Protein AF-A0AAU9IGS7-F1 (afdb_monomer)

Radius of gyration: 41.51 Å; Cα contacts (8 Å, |Δi|>4): 148; chains: 1; bounding box: 79×75×140 Å

InterPro domains:
  IPR006785 Peroxisome membrane anchor protein Pex14p, N-terminal [PF04695] (3-44)
  IPR018997 PUB domain [PF09409] (203-262)
  IPR036339 PUB-like domain superfamily [SSF143503] (200-271)
  IPR036388 Winged helix-like DNA-binding domain superfamily [G3DSA:1.10.10.10] (1-54)

Sequence (308 aa):
MSEHKIQKGLLFLKNPKVAKMPLDKKIEFLKTKLTPEELDKVLKKFNEGEEFTKYFEPTQDLGTPLDPPQQIATKSNWGWVRTLGAGIIGAIGSAMILNKRENKNKKSKVGQLERVNSFSTFEQRKYELDMALLEGQRNDNKIERLINKHTEAFENLSKQIASLKNSIENLKDTQEKLANSLNNSTENCQVFNQFVSQFNSLDKTLSALNTLKFYFQNILTSPANPQRNKINMTNEDYKNNLSPNRMIRRLLEVSGFHLKGIFMEFDPTQLSSLQSTFTLIQNEIDQLENSELTPESSSDLIQENNKF

Foldseek 3Di:
DLVVLLVVLLVQCPDPVNVPDDPVVSLVVSVVRHDPVSSVVSVVVNVVVVVVCVVPDDPPDDDDDDDDDDDDDDDDDDDDDDDDDDDDDDDDDDDPDDDDDDDDDDDDDDDDDDPDPPVVVVVVVVVVVVVVVVVVVVVVVVVVVVVVVVVVVVVVVVVVVVVVVVVVVVVVVVVVVVVVVVVLLVQLVVLLVLQLVVDPDLVLSLLLLVLLLVLLVQCLVPVPDQVSQKDQCVDPSNVVRPVVGPSSVVNLVSQAWDDDPRITGHDSVSNVSSVSNSVVSVVVSVVSVVVVPDPPPDPPPDDDDDDD

Structure (mmCIF, N/CA/C/O backbone):
data_AF-A0AAU9IGS7-F1
#
_entry.id   AF-A0AAU9IGS7-F1
#
loop_
_atom_site.group_PDB
_atom_site.id
_atom_site.type_symbol
_atom_site.label_atom_id
_atom_site.label_alt_id
_atom_site.label_comp_id
_atom_site.label_asym_id
_atom_site.label_entity_id
_atom_site.label_seq_id
_atom_site.pdbx_PDB_ins_code
_atom_site.Cartn_x
_atom_site.Cartn_y
_atom_site.Cartn_z
_atom_site.occupancy
_atom_site.B_iso_or_equiv
_atom_site.auth_seq_id
_atom_site.auth_comp_id
_atom_site.auth_asym_id
_atom_site.auth_atom_id
_atom_site.pdbx_PDB_model_num
ATOM 1 N N . MET A 1 1 ? 24.070 31.619 -6.939 1.00 55.66 1 MET A N 1
ATOM 2 C CA . MET A 1 1 ? 25.398 31.069 -6.559 1.00 55.66 1 MET A CA 1
ATOM 3 C C . MET A 1 1 ? 25.298 29.871 -5.604 1.00 55.66 1 MET A C 1
ATOM 5 O O . MET A 1 1 ? 26.087 28.949 -5.767 1.00 55.66 1 MET A O 1
ATOM 9 N N . SER A 1 2 ? 24.360 29.849 -4.646 1.00 75.38 2 SER A N 1
ATOM 10 C CA . SER A 1 2 ? 24.227 28.789 -3.623 1.00 75.38 2 SER A CA 1
ATOM 11 C C . SER A 1 2 ? 23.798 27.421 -4.173 1.00 75.38 2 SER A C 1
ATOM 13 O O . SER A 1 2 ? 24.356 26.392 -3.808 1.00 75.38 2 SER A O 1
ATOM 15 N N . GLU A 1 3 ? 22.871 27.385 -5.129 1.00 81.31 3 GLU A N 1
ATOM 16 C CA . GLU A 1 3 ? 22.316 26.122 -5.639 1.00 81.31 3 GLU A CA 1
ATOM 17 C C . GLU A 1 3 ? 23.343 25.237 -6.365 1.00 81.31 3 GLU A C 1
ATOM 19 O O . GLU A 1 3 ? 23.381 24.021 -6.181 1.00 81.31 3 GLU A O 1
ATOM 24 N N . HIS A 1 4 ? 24.262 25.853 -7.108 1.00 86.62 4 HIS A N 1
ATOM 25 C CA . HIS A 1 4 ? 25.361 25.146 -7.765 1.00 86.62 4 HIS A CA 1
ATOM 26 C C . HIS A 1 4 ? 26.360 24.546 -6.757 1.00 86.62 4 HIS A C 1
ATOM 28 O O . HIS A 1 4 ? 26.923 23.476 -6.998 1.00 86.62 4 HIS A O 1
ATOM 34 N N . LYS A 1 5 ? 26.570 25.197 -5.602 1.00 87.19 5 LYS A N 1
ATOM 35 C CA . LYS A 1 5 ? 27.402 24.649 -4.520 1.00 87.19 5 LYS A CA 1
ATOM 36 C C . LYS A 1 5 ? 26.717 23.464 -3.833 1.00 87.19 5 LYS A C 1
ATOM 38 O O . LYS A 1 5 ? 27.370 22.449 -3.604 1.00 87.19 5 LYS A O 1
ATOM 43 N N . ILE A 1 6 ? 25.404 23.551 -3.612 1.00 87.25 6 ILE A N 1
ATOM 44 C CA . ILE A 1 6 ? 24.582 22.459 -3.065 1.00 87.25 6 ILE A CA 1
ATOM 45 C C . ILE A 1 6 ? 24.626 21.232 -3.991 1.00 87.25 6 ILE A C 1
ATOM 47 O O . ILE A 1 6 ? 24.880 20.119 -3.533 1.00 87.25 6 ILE A O 1
ATOM 51 N N . GLN A 1 7 ? 24.470 21.416 -5.307 1.00 87.75 7 GLN A N 1
ATOM 52 C CA . GLN A 1 7 ? 24.576 20.317 -6.278 1.00 87.75 7 GLN A CA 1
ATOM 53 C C . GLN A 1 7 ? 25.961 19.656 -6.273 1.00 87.75 7 GLN A C 1
ATOM 55 O O . GLN A 1 7 ? 26.059 18.431 -6.314 1.00 87.75 7 GLN A O 1
ATOM 60 N N . LYS A 1 8 ? 27.041 20.441 -6.167 1.00 91.50 8 LYS A N 1
ATOM 61 C CA . LYS A 1 8 ? 28.402 19.899 -6.034 1.00 91.50 8 LYS A CA 1
ATOM 62 C C . LYS A 1 8 ? 28.596 19.118 -4.733 1.00 91.50 8 LYS A C 1
ATOM 64 O O . LYS A 1 8 ? 29.233 18.069 -4.765 1.00 91.50 8 LYS A O 1
ATOM 69 N N . GLY A 1 9 ? 28.028 19.593 -3.623 1.00 90.31 9 GLY A N 1
ATOM 70 C CA . GLY A 1 9 ? 28.017 18.872 -2.346 1.00 90.31 9 GLY A CA 1
ATOM 71 C C . GLY A 1 9 ? 27.294 17.526 -2.448 1.00 90.31 9 GLY A C 1
ATOM 72 O O . GLY A 1 9 ? 27.825 16.506 -2.016 1.00 90.31 9 GLY A O 1
ATOM 73 N N . LEU A 1 10 ? 26.140 17.493 -3.119 1.00 91.62 10 LEU A N 1
ATOM 74 C CA . LEU A 1 10 ? 25.392 16.257 -3.377 1.00 91.62 10 LEU A CA 1
ATOM 75 C C . LEU A 1 10 ? 26.165 15.275 -4.270 1.00 91.62 10 LEU A C 1
ATOM 77 O O . LEU A 1 10 ? 26.232 14.086 -3.964 1.00 91.62 10 LEU A O 1
ATOM 81 N N . LEU A 1 11 ? 26.785 15.758 -5.350 1.00 90.50 11 LEU A N 1
ATOM 82 C CA . LEU A 1 11 ? 27.622 14.929 -6.226 1.00 90.50 11 LEU A CA 1
ATOM 83 C C . LEU A 1 11 ? 28.855 14.376 -5.499 1.00 90.50 11 LEU A C 1
ATOM 85 O O . LEU A 1 11 ? 29.276 13.256 -5.780 1.00 90.50 11 LEU A O 1
ATOM 89 N N . PHE A 1 12 ? 29.423 15.137 -4.560 1.00 93.38 12 PHE A N 1
ATOM 90 C CA . PHE A 1 12 ? 30.519 14.675 -3.712 1.00 93.38 12 PHE A CA 1
ATOM 91 C C . PHE A 1 12 ? 30.081 13.517 -2.808 1.00 93.38 12 PHE A C 1
ATOM 93 O O . PHE A 1 12 ? 30.763 12.494 -2.775 1.00 93.38 12 PHE A O 1
ATOM 100 N N . LEU A 1 13 ? 28.927 13.635 -2.141 1.00 89.94 13 LEU A N 1
ATOM 101 C CA . LEU A 1 13 ? 28.399 12.577 -1.270 1.00 89.94 13 LEU A CA 1
ATOM 102 C C . LEU A 1 13 ? 28.035 11.298 -2.040 1.00 89.94 13 LEU A C 1
ATOM 104 O O . LEU A 1 13 ? 28.273 10.202 -1.538 1.00 89.94 13 LEU A O 1
ATOM 108 N N . LYS A 1 14 ? 27.540 11.428 -3.279 1.00 88.25 14 LYS A N 1
ATOM 109 C CA . LYS A 1 14 ? 27.194 10.297 -4.162 1.00 88.25 14 LYS A CA 1
ATOM 110 C C . LYS A 1 14 ? 28.389 9.678 -4.899 1.00 88.25 14 LYS A C 1
ATOM 112 O O . LYS A 1 14 ? 28.227 8.692 -5.615 1.00 88.25 14 LYS A O 1
ATOM 117 N N . ASN A 1 15 ? 29.594 10.236 -4.775 1.00 90.44 15 ASN A N 1
ATOM 118 C CA . ASN A 1 15 ? 30.760 9.718 -5.485 1.00 90.44 15 ASN A CA 1
ATOM 119 C C . ASN A 1 15 ? 31.209 8.372 -4.876 1.00 90.44 15 ASN A C 1
ATOM 121 O O . ASN A 1 15 ? 31.499 8.327 -3.681 1.00 90.44 15 ASN A O 1
ATOM 125 N N . PRO A 1 16 ? 31.375 7.290 -5.661 1.00 86.19 16 PRO A N 1
ATOM 126 C CA . PRO A 1 16 ? 31.708 5.957 -5.142 1.00 86.19 16 PRO A CA 1
ATOM 127 C C . PRO A 1 16 ? 33.038 5.894 -4.377 1.00 86.19 16 PRO A C 1
ATOM 129 O O . PRO A 1 16 ? 33.210 5.053 -3.494 1.00 86.19 16 PRO A O 1
ATOM 132 N N . LYS A 1 17 ? 33.988 6.792 -4.675 1.00 86.75 17 LYS A N 1
ATOM 133 C CA . LYS A 1 17 ? 35.252 6.885 -3.925 1.00 86.75 17 LYS A CA 1
ATOM 134 C C . LYS A 1 17 ? 35.061 7.500 -2.538 1.00 86.75 17 LYS A C 1
ATOM 136 O O . LYS A 1 17 ? 35.775 7.140 -1.609 1.00 86.75 17 LYS A O 1
ATOM 141 N N . VAL A 1 18 ? 34.099 8.412 -2.412 1.00 85.75 18 VAL A N 1
ATOM 142 C CA . VAL A 1 18 ? 33.762 9.122 -1.172 1.00 85.75 18 VAL A CA 1
ATOM 143 C C . VAL A 1 18 ? 32.732 8.335 -0.363 1.00 85.75 18 VAL A C 1
ATOM 145 O O . VAL A 1 18 ? 32.756 8.390 0.859 1.00 85.75 18 VAL A O 1
ATOM 148 N N . ALA A 1 19 ? 31.879 7.534 -1.009 1.00 79.81 19 ALA A N 1
ATOM 149 C CA . ALA A 1 19 ? 30.884 6.682 -0.360 1.00 79.81 19 ALA A CA 1
ATOM 150 C C . ALA A 1 19 ? 31.500 5.790 0.735 1.00 79.81 19 ALA A C 1
ATOM 152 O O . ALA A 1 19 ? 30.942 5.706 1.825 1.00 79.81 19 ALA A O 1
ATOM 153 N N . LYS A 1 20 ? 32.700 5.242 0.489 1.00 87.12 20 LYS A N 1
ATOM 154 C CA . LYS A 1 20 ? 33.448 4.381 1.424 1.00 87.12 20 LYS A CA 1
ATOM 155 C C . LYS A 1 20 ? 34.065 5.107 2.631 1.00 87.12 20 LYS A C 1
ATOM 157 O O . LYS A 1 20 ? 34.585 4.445 3.524 1.00 87.12 20 LYS A O 1
ATOM 162 N N . MET A 1 21 ? 34.071 6.442 2.662 1.00 87.69 21 MET A N 1
ATOM 163 C CA . MET A 1 21 ? 34.588 7.200 3.809 1.00 87.69 21 MET A CA 1
ATOM 164 C C . MET A 1 21 ? 33.564 7.248 4.960 1.00 87.69 21 MET A C 1
ATOM 166 O O . MET A 1 21 ? 32.363 7.209 4.694 1.00 87.69 21 MET A O 1
ATOM 170 N N . PRO A 1 22 ? 33.999 7.403 6.225 1.00 89.12 22 PRO A N 1
ATOM 171 C CA . PRO A 1 22 ? 33.097 7.672 7.348 1.00 89.12 22 PRO A CA 1
ATOM 172 C C . PRO A 1 22 ? 32.352 9.000 7.153 1.00 89.12 22 PRO A C 1
ATOM 174 O O . PRO A 1 22 ? 32.943 9.961 6.651 1.00 89.12 22 PRO A O 1
ATOM 177 N N . LEU A 1 23 ? 31.079 9.065 7.558 1.00 85.00 23 LEU A N 1
ATOM 178 C CA . LEU A 1 23 ? 30.209 10.233 7.357 1.00 85.00 23 LEU A CA 1
ATOM 179 C C . LEU A 1 23 ? 30.799 11.513 7.972 1.00 85.00 23 LEU A C 1
ATOM 181 O O . LEU A 1 23 ? 30.813 12.551 7.312 1.00 85.00 23 LEU A O 1
ATOM 185 N N . ASP A 1 24 ? 31.390 11.417 9.163 1.00 88.75 24 ASP A N 1
ATOM 186 C CA . ASP A 1 24 ? 31.971 12.560 9.882 1.00 88.75 24 ASP A CA 1
ATOM 187 C C . ASP A 1 24 ? 33.059 13.269 9.068 1.00 88.75 24 ASP A C 1
ATOM 189 O O . ASP A 1 24 ? 33.062 14.494 8.946 1.00 88.75 24 ASP A O 1
ATOM 193 N N . LYS A 1 25 ? 33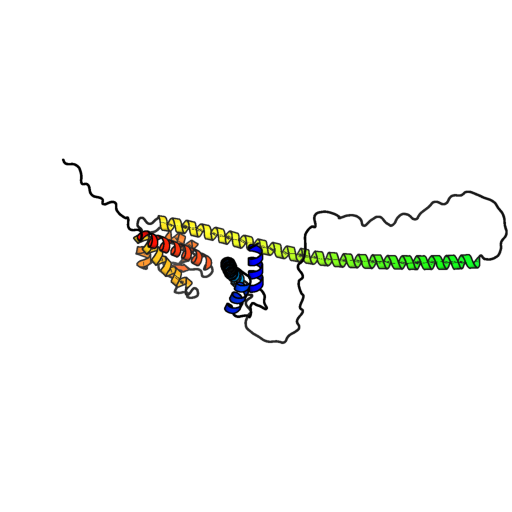.922 12.496 8.395 1.00 90.88 25 LYS A N 1
ATOM 194 C CA . LYS A 1 25 ? 34.982 13.038 7.528 1.00 90.88 25 LYS A CA 1
ATOM 195 C C . LYS A 1 25 ? 34.420 13.695 6.267 1.00 90.88 25 LYS A C 1
ATOM 197 O O . LYS A 1 25 ? 35.001 14.653 5.758 1.00 90.88 25 LYS A O 1
ATOM 202 N N . LYS A 1 26 ? 33.291 13.198 5.744 1.00 90.75 26 LYS A N 1
ATOM 203 C CA . LYS A 1 26 ? 32.604 13.820 4.597 1.00 90.75 26 LYS A CA 1
ATOM 204 C C . LYS A 1 26 ? 32.014 15.167 5.000 1.00 90.75 26 LYS A C 1
ATOM 206 O O . LYS A 1 26 ? 32.159 16.138 4.262 1.00 90.75 26 LYS A O 1
ATOM 211 N N . ILE A 1 27 ? 31.382 15.222 6.172 1.00 89.81 27 ILE A N 1
ATOM 212 C CA . ILE A 1 27 ? 30.784 16.439 6.723 1.00 89.81 27 ILE A CA 1
ATOM 213 C C . ILE A 1 27 ? 31.872 17.479 7.007 1.00 89.81 27 ILE A C 1
ATOM 215 O O . ILE A 1 27 ? 31.717 18.637 6.629 1.00 89.81 27 ILE A O 1
ATOM 219 N N . GLU A 1 28 ? 32.996 17.076 7.598 1.00 91.75 28 GLU A N 1
ATOM 220 C CA . GLU A 1 28 ? 34.134 17.962 7.866 1.00 91.75 28 GLU A CA 1
ATOM 221 C C . GLU A 1 28 ? 34.723 18.556 6.576 1.00 91.75 28 GLU A C 1
ATOM 223 O O . GLU A 1 28 ? 34.950 19.764 6.485 1.00 91.75 28 GLU A O 1
ATOM 228 N N . PHE A 1 29 ? 34.865 17.744 5.523 1.00 92.62 29 PHE A N 1
ATOM 229 C CA . PHE A 1 29 ? 35.293 18.235 4.214 1.00 92.62 29 PHE A CA 1
ATOM 230 C C . PHE A 1 29 ? 34.295 19.236 3.614 1.00 92.62 29 PHE A C 1
ATOM 232 O O . PHE A 1 29 ? 34.695 20.287 3.110 1.00 92.62 29 PHE A O 1
ATOM 239 N N . LEU A 1 30 ? 32.993 18.948 3.692 1.00 91.50 30 LEU A N 1
ATOM 240 C CA . LEU A 1 30 ? 31.947 19.831 3.175 1.00 91.50 30 LEU A CA 1
ATOM 241 C C . LEU A 1 30 ? 31.851 21.150 3.954 1.00 91.50 30 LEU A C 1
ATOM 243 O O . LEU A 1 30 ? 31.669 22.192 3.326 1.00 91.50 30 LEU A O 1
ATOM 247 N N . LYS A 1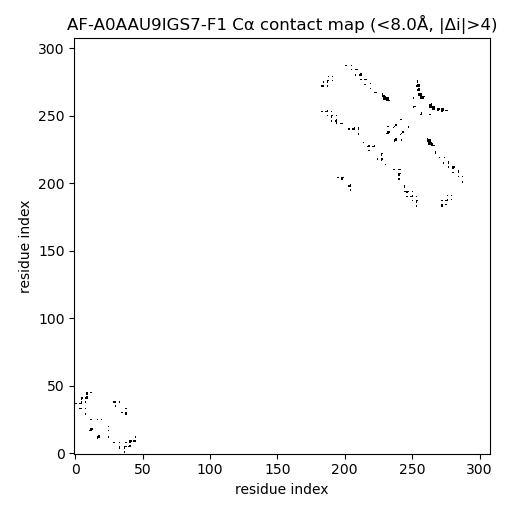 31 ? 32.086 21.143 5.273 1.00 91.31 31 LYS A N 1
ATOM 248 C CA . LYS A 1 31 ? 32.187 22.358 6.105 1.00 91.31 31 LYS A CA 1
ATOM 249 C C . LYS A 1 31 ? 33.287 23.315 5.634 1.00 91.31 31 LYS A C 1
ATOM 251 O O . LYS A 1 31 ? 33.157 24.519 5.805 1.00 91.31 31 LYS A O 1
ATOM 256 N N . THR A 1 32 ? 34.345 22.815 4.987 1.00 90.94 32 THR A N 1
ATOM 257 C CA . THR A 1 32 ? 35.411 23.677 4.432 1.00 90.94 32 THR A CA 1
ATOM 258 C C . THR A 1 32 ? 35.028 24.369 3.117 1.00 90.94 32 THR A C 1
ATOM 260 O O . THR A 1 32 ? 35.743 25.260 2.654 1.00 90.94 32 THR A O 1
ATOM 263 N N . LYS A 1 33 ? 33.929 23.945 2.473 1.00 90.06 33 LYS A N 1
ATOM 264 C CA . LYS A 1 33 ? 33.510 24.403 1.133 1.00 90.06 33 LYS A CA 1
ATOM 265 C C . LYS A 1 33 ? 32.112 25.022 1.089 1.00 90.06 33 LYS A C 1
ATOM 267 O O . LYS A 1 33 ? 31.808 25.717 0.117 1.00 90.06 33 LYS A O 1
ATOM 272 N N . LEU A 1 34 ? 31.286 24.769 2.100 1.00 92.25 34 LEU A N 1
ATOM 273 C CA . LEU A 1 34 ? 29.888 25.186 2.195 1.00 92.25 34 LEU A CA 1
ATOM 274 C C . LEU A 1 34 ? 29.651 25.967 3.485 1.00 92.25 34 LEU A C 1
ATOM 276 O O . LEU A 1 34 ? 30.317 25.734 4.493 1.00 92.25 34 LEU A O 1
ATOM 280 N N . THR A 1 35 ? 28.682 26.879 3.455 1.00 92.44 35 THR A N 1
ATOM 281 C CA . THR A 1 35 ? 28.177 27.504 4.683 1.00 92.44 35 THR A CA 1
ATOM 282 C C . THR A 1 35 ? 27.308 26.511 5.470 1.00 92.44 35 THR A C 1
ATOM 284 O O . THR A 1 35 ? 26.821 25.536 4.888 1.00 92.44 35 THR A O 1
ATOM 287 N N . PRO A 1 36 ? 27.074 26.736 6.778 1.00 89.38 36 PRO A N 1
ATOM 288 C CA . PRO A 1 36 ? 26.250 25.843 7.601 1.00 89.38 36 PRO A CA 1
ATOM 289 C C . PRO A 1 36 ? 24.850 25.603 7.012 1.00 89.38 36 PRO A C 1
ATOM 291 O O . PRO A 1 36 ? 24.405 24.467 6.907 1.00 89.38 36 PRO A O 1
ATOM 294 N N . GLU A 1 37 ? 24.207 26.655 6.501 1.00 89.69 37 GLU A N 1
ATOM 295 C CA . GLU A 1 37 ? 22.877 26.560 5.882 1.00 89.69 37 GLU A CA 1
ATOM 296 C C . GLU A 1 37 ? 22.868 25.766 4.563 1.00 89.69 37 GLU A C 1
ATOM 298 O O . GLU A 1 37 ? 21.889 25.095 4.226 1.00 89.69 37 GLU A O 1
ATOM 303 N N . GLU A 1 38 ? 23.944 25.853 3.774 1.00 90.50 38 GLU A N 1
ATOM 304 C CA . GLU A 1 38 ? 24.085 25.081 2.536 1.00 90.50 38 GLU A CA 1
ATOM 305 C C . GLU A 1 38 ? 24.342 23.602 2.844 1.00 90.50 38 GLU A C 1
ATOM 307 O O . GLU A 1 38 ? 23.814 22.733 2.149 1.00 90.50 38 GLU A O 1
ATOM 312 N N . LEU A 1 39 ? 25.117 23.316 3.893 1.00 91.31 39 LEU A N 1
ATOM 313 C CA . LEU A 1 39 ? 25.404 21.964 4.362 1.00 91.31 39 LEU A CA 1
ATOM 314 C C . LEU A 1 39 ? 24.128 21.242 4.808 1.00 91.31 39 LEU A C 1
ATOM 316 O O . LEU A 1 39 ? 23.888 20.123 4.357 1.00 91.31 39 LEU A O 1
ATOM 320 N N . ASP A 1 40 ? 23.281 21.895 5.605 1.00 90.88 40 ASP A N 1
ATOM 321 C CA . ASP A 1 40 ? 22.018 21.307 6.067 1.00 90.88 40 ASP A CA 1
ATOM 322 C C . ASP A 1 40 ? 21.084 20.986 4.896 1.00 90.88 40 ASP A C 1
ATOM 324 O O . ASP A 1 40 ? 20.489 19.909 4.836 1.00 90.88 40 ASP A O 1
ATOM 328 N N . LYS A 1 41 ? 21.017 21.869 3.889 1.00 90.56 41 LYS A N 1
ATOM 329 C CA . LYS A 1 41 ? 20.251 21.615 2.657 1.00 90.56 41 LYS A CA 1
ATOM 330 C C . LYS A 1 41 ? 20.814 20.450 1.841 1.00 90.56 41 LYS A C 1
ATOM 332 O O . LYS A 1 41 ? 20.037 19.712 1.236 1.00 90.56 41 LYS A O 1
ATOM 337 N N . VAL A 1 42 ? 22.138 20.282 1.795 1.00 92.00 42 VAL A N 1
ATOM 338 C CA . VAL A 1 42 ? 22.789 19.142 1.125 1.00 92.00 42 VAL A CA 1
ATOM 339 C C . VAL A 1 42 ? 22.484 17.838 1.857 1.00 92.00 42 VAL A C 1
ATOM 341 O O . VAL A 1 42 ? 22.118 16.867 1.201 1.00 92.00 42 VAL A O 1
ATOM 344 N N . LEU A 1 43 ? 22.590 17.812 3.187 1.00 91.38 43 LEU A N 1
ATOM 345 C CA . LEU A 1 43 ? 22.319 16.620 3.995 1.00 91.38 43 LEU A CA 1
ATOM 346 C C . LEU A 1 43 ? 20.842 16.224 3.943 1.00 91.38 43 LEU A C 1
ATOM 348 O O . LEU A 1 43 ? 20.535 15.053 3.735 1.00 91.38 43 LEU A O 1
ATOM 352 N N . LYS A 1 44 ? 19.932 17.202 4.018 1.00 92.19 44 LYS A N 1
ATOM 353 C CA . LYS A 1 44 ? 18.492 16.973 3.866 1.00 92.19 44 LYS A CA 1
ATOM 354 C C . LYS A 1 44 ? 18.167 16.320 2.516 1.00 92.19 44 LYS A C 1
ATOM 356 O O . LYS A 1 44 ? 17.571 15.250 2.484 1.00 92.19 44 LYS A O 1
ATOM 361 N N . LYS A 1 45 ? 18.662 16.892 1.409 1.00 89.44 45 LYS A N 1
ATOM 362 C CA . LYS A 1 45 ? 18.469 16.339 0.052 1.00 89.44 45 LYS A CA 1
ATOM 363 C C . LYS A 1 45 ? 19.181 15.001 -0.179 1.00 89.44 45 LYS A C 1
ATOM 365 O O . LYS A 1 45 ? 18.788 14.246 -1.065 1.00 89.44 45 LYS A O 1
ATOM 370 N N . PHE A 1 46 ? 20.267 14.731 0.544 1.00 88.12 46 PHE A N 1
ATOM 371 C CA . PHE A 1 46 ? 20.979 13.458 0.463 1.00 88.12 46 PHE A CA 1
ATOM 372 C C . PHE A 1 46 ? 20.165 12.338 1.121 1.00 88.12 46 PHE A C 1
ATOM 374 O O . PHE A 1 46 ? 19.941 11.318 0.478 1.00 88.12 46 PHE A O 1
ATOM 381 N N . ASN A 1 47 ? 19.635 12.581 2.323 1.00 83.44 47 ASN A N 1
ATOM 382 C CA . ASN A 1 47 ? 18.792 11.626 3.046 1.00 83.44 47 ASN A CA 1
ATOM 383 C C . ASN A 1 47 ? 17.457 11.369 2.321 1.00 83.44 47 ASN A C 1
ATOM 385 O O . ASN A 1 47 ? 17.069 10.218 2.153 1.00 83.44 47 ASN A O 1
ATOM 389 N N . GLU A 1 48 ? 16.813 12.418 1.789 1.00 80.75 48 GLU A N 1
ATOM 390 C CA . GLU A 1 48 ? 15.612 12.296 0.937 1.00 80.75 48 GLU A CA 1
ATOM 391 C C . GLU A 1 48 ? 15.887 11.486 -0.350 1.00 80.75 48 GLU A C 1
ATOM 393 O O . GLU A 1 48 ? 14.998 10.844 -0.906 1.00 80.75 48 GLU A O 1
ATOM 398 N N . GLY A 1 49 ? 17.131 11.507 -0.844 1.00 62.62 49 GLY A N 1
ATOM 399 C CA . GLY A 1 49 ? 17.549 10.770 -2.036 1.00 62.62 49 GLY A CA 1
ATOM 400 C C . GLY A 1 49 ? 17.905 9.299 -1.792 1.00 62.62 49 GLY A C 1
ATOM 401 O O . GLY A 1 49 ? 17.785 8.507 -2.726 1.00 62.62 49 GLY A O 1
ATOM 402 N N . GLU A 1 50 ? 18.341 8.928 -0.583 1.00 54.84 50 GLU A N 1
ATOM 403 C CA . GLU A 1 50 ? 18.653 7.535 -0.219 1.00 54.84 50 GLU A CA 1
ATOM 404 C C . GLU A 1 50 ? 17.389 6.700 0.037 1.00 54.84 50 GLU A C 1
ATOM 406 O O . GLU A 1 50 ? 17.367 5.509 -0.295 1.00 54.84 50 GLU A O 1
ATOM 411 N N . GLU A 1 51 ? 16.303 7.318 0.517 1.00 46.34 51 GLU A N 1
ATOM 412 C CA . GLU A 1 51 ? 15.002 6.645 0.653 1.00 46.34 51 GLU A CA 1
ATOM 413 C C . GLU A 1 51 ? 14.474 6.124 -0.687 1.00 46.34 51 GLU A C 1
ATOM 415 O O . GLU A 1 51 ? 13.860 5.063 -0.733 1.00 46.34 51 GLU A O 1
ATOM 420 N N . PHE A 1 52 ? 14.781 6.801 -1.797 1.00 33.69 52 PHE A N 1
ATOM 421 C CA . PHE A 1 52 ? 14.337 6.382 -3.127 1.00 33.69 52 PHE A CA 1
ATOM 422 C C . PHE A 1 52 ? 15.146 5.203 -3.695 1.00 33.69 52 PHE A C 1
ATOM 424 O O . PHE A 1 52 ? 14.616 4.397 -4.458 1.00 33.69 52 PHE A O 1
ATOM 431 N N . THR A 1 53 ? 16.424 5.061 -3.324 1.00 42.53 53 THR A N 1
ATOM 432 C CA . THR A 1 53 ? 17.289 3.966 -3.807 1.00 42.53 53 THR A CA 1
ATOM 433 C C . THR A 1 53 ? 17.153 2.677 -3.005 1.00 42.53 53 THR A C 1
ATOM 435 O O . THR A 1 53 ? 17.455 1.612 -3.538 1.00 42.53 53 THR A O 1
ATOM 438 N N . LYS A 1 54 ? 16.622 2.737 -1.776 1.00 39.72 54 LYS A N 1
ATOM 439 C CA . LYS A 1 54 ? 16.319 1.548 -0.960 1.00 39.72 54 LYS A CA 1
ATOM 440 C C . LYS A 1 54 ? 15.264 0.625 -1.600 1.00 39.72 54 LYS A C 1
ATOM 442 O O . LYS A 1 54 ? 15.154 -0.535 -1.223 1.00 39.72 54 LYS A O 1
ATOM 447 N N . TYR A 1 55 ? 14.534 1.121 -2.600 1.00 37.12 55 TYR A N 1
ATOM 448 C CA . TYR A 1 55 ? 13.553 0.361 -3.383 1.00 37.12 55 TYR A CA 1
ATOM 449 C C . TYR A 1 55 ? 14.098 -0.189 -4.715 1.00 37.12 55 TYR A C 1
ATOM 451 O O . TYR A 1 55 ? 13.351 -0.817 -5.459 1.00 37.12 55 TYR A O 1
ATOM 459 N N . PHE A 1 56 ? 15.381 0.036 -5.030 1.00 33.50 56 PHE A N 1
ATOM 460 C CA . PHE A 1 56 ? 16.002 -0.356 -6.304 1.00 33.50 56 PHE A CA 1
ATOM 461 C C . PHE A 1 56 ? 17.346 -1.084 -6.144 1.00 33.50 56 PHE A C 1
ATOM 463 O O . PHE A 1 56 ? 18.139 -1.125 -7.086 1.00 33.50 56 PHE A O 1
ATOM 470 N N . GLU A 1 57 ? 17.618 -1.697 -4.991 1.00 31.98 57 GLU A N 1
ATOM 471 C CA . GLU A 1 57 ? 18.667 -2.718 -4.942 1.00 31.98 57 GLU A CA 1
ATOM 472 C C . GLU A 1 57 ? 18.143 -4.003 -5.608 1.00 31.98 57 GLU A C 1
ATOM 474 O O . GLU A 1 57 ? 17.120 -4.541 -5.174 1.00 31.98 57 GLU A O 1
ATOM 479 N N . PRO A 1 58 ? 18.802 -4.518 -6.666 1.00 34.97 58 PRO A N 1
ATOM 480 C CA . PRO A 1 58 ? 18.491 -5.842 -7.169 1.00 34.97 58 PRO A CA 1
ATOM 481 C C . PRO A 1 58 ? 18.886 -6.838 -6.086 1.00 34.97 58 PRO A C 1
ATOM 483 O O . PRO A 1 58 ? 20.048 -6.897 -5.680 1.00 34.97 58 PRO A O 1
ATOM 486 N N . THR A 1 59 ? 17.911 -7.604 -5.613 1.00 36.94 59 THR A N 1
ATOM 487 C CA . THR A 1 59 ? 18.102 -8.694 -4.662 1.00 36.94 59 THR A CA 1
ATOM 488 C C . THR A 1 59 ? 19.138 -9.655 -5.249 1.00 36.94 59 THR A C 1
ATOM 490 O O . THR A 1 59 ? 18.864 -10.350 -6.227 1.00 36.94 59 THR A O 1
ATOM 493 N N . GLN A 1 60 ? 20.362 -9.644 -4.714 1.00 37.84 60 GLN A N 1
ATOM 494 C CA . GLN A 1 60 ? 21.346 -10.676 -5.019 1.00 37.84 60 GLN A CA 1
ATOM 495 C C . GLN A 1 60 ? 20.922 -11.934 -4.276 1.00 37.84 60 GLN A C 1
ATOM 497 O O . GLN A 1 60 ? 21.059 -12.036 -3.058 1.00 37.84 60 GLN A O 1
ATOM 502 N N . ASP A 1 61 ? 20.337 -12.844 -5.044 1.00 36.53 61 ASP A N 1
ATOM 503 C CA . ASP A 1 61 ? 19.900 -14.147 -4.589 1.00 36.53 61 ASP A CA 1
ATOM 504 C C . ASP A 1 61 ? 21.102 -15.008 -4.176 1.00 36.53 61 ASP A C 1
ATOM 506 O O . ASP A 1 61 ? 22.167 -15.002 -4.807 1.00 36.53 61 ASP A O 1
ATOM 510 N N . LEU A 1 62 ? 20.924 -15.723 -3.071 1.00 39.38 62 LEU A N 1
ATOM 511 C CA . LEU A 1 62 ? 21.916 -16.591 -2.458 1.00 39.38 62 LEU A CA 1
ATOM 512 C C . LEU A 1 62 ? 21.929 -17.950 -3.180 1.00 39.38 62 LEU A C 1
ATOM 514 O O . LEU A 1 62 ? 20.971 -18.709 -3.093 1.00 39.38 62 LEU A O 1
ATOM 518 N N . GLY A 1 63 ? 23.080 -18.317 -3.752 1.00 34.12 63 GLY A N 1
ATOM 519 C CA . GLY A 1 63 ? 23.551 -19.709 -3.758 1.00 34.12 63 GLY A CA 1
ATOM 520 C C . GLY A 1 63 ? 23.527 -20.468 -5.088 1.00 34.12 63 GLY A C 1
ATOM 521 O O . GLY A 1 63 ? 22.572 -21.163 -5.405 1.00 34.12 63 GLY A O 1
ATOM 522 N N . THR A 1 64 ? 24.652 -20.496 -5.807 1.00 36.19 64 THR A N 1
ATOM 523 C CA . THR A 1 64 ? 25.627 -21.621 -5.842 1.00 36.19 64 THR A CA 1
ATOM 524 C C . THR A 1 64 ? 26.699 -21.376 -6.923 1.00 36.19 64 THR A C 1
ATOM 526 O O . THR A 1 64 ? 26.468 -20.587 -7.837 1.00 36.19 64 THR A O 1
ATOM 529 N N . PRO A 1 65 ? 27.910 -21.958 -6.790 1.00 50.62 65 PRO A N 1
ATOM 530 C CA . PRO A 1 65 ? 29.114 -21.446 -7.436 1.00 50.62 65 PRO A CA 1
ATOM 531 C C . PRO A 1 65 ? 29.418 -22.154 -8.759 1.00 50.62 65 PRO A C 1
ATOM 533 O O . PRO A 1 65 ? 29.408 -23.380 -8.811 1.00 50.62 65 PRO A O 1
ATOM 536 N N . LEU A 1 66 ? 29.785 -21.387 -9.788 1.00 36.06 66 LEU A N 1
ATOM 537 C CA . LEU A 1 66 ? 30.699 -21.812 -10.851 1.00 36.06 66 LEU A CA 1
ATOM 538 C C . LEU A 1 66 ? 31.334 -20.578 -11.517 1.00 36.06 66 LEU A C 1
ATOM 540 O O . LEU A 1 66 ? 30.704 -19.536 -11.669 1.00 36.06 66 LEU A O 1
ATOM 544 N N . ASP A 1 67 ? 32.616 -20.748 -11.815 1.00 38.84 67 ASP A N 1
ATOM 545 C CA . ASP A 1 67 ? 33.691 -19.826 -12.204 1.00 38.84 67 ASP A CA 1
ATOM 546 C C . ASP A 1 67 ? 33.437 -18.728 -13.273 1.00 38.84 67 ASP A C 1
ATOM 548 O O . ASP A 1 67 ? 32.439 -18.748 -13.994 1.00 38.84 67 ASP A O 1
ATOM 552 N N . PRO A 1 68 ? 34.355 -17.733 -13.382 1.00 54.69 68 PRO A N 1
ATOM 553 C CA . PRO A 1 68 ? 34.091 -16.423 -13.976 1.00 54.69 68 PRO A CA 1
ATOM 554 C C . PRO A 1 68 ? 34.331 -16.390 -15.493 1.00 54.69 68 PRO A C 1
ATOM 556 O O . PRO A 1 68 ? 35.078 -17.206 -16.036 1.00 54.69 68 PRO A O 1
ATOM 559 N N . PRO A 1 69 ? 33.832 -15.343 -16.177 1.00 42.69 69 PRO A N 1
ATOM 560 C CA . PRO A 1 69 ? 34.825 -14.438 -16.753 1.00 42.69 69 PRO A CA 1
ATOM 561 C C . PRO A 1 69 ? 34.452 -12.945 -16.764 1.00 42.69 69 PRO A C 1
ATOM 563 O O . PRO A 1 69 ? 33.347 -12.525 -17.080 1.00 42.69 69 PRO A O 1
ATOM 566 N N . GLN A 1 70 ? 35.507 -12.171 -16.513 1.00 37.31 70 GLN A N 1
ATOM 567 C CA . GLN A 1 70 ? 35.945 -10.984 -17.251 1.00 37.31 70 GLN A CA 1
ATOM 568 C C . GLN A 1 70 ? 35.083 -9.710 -17.268 1.00 37.31 70 GLN A C 1
ATOM 570 O O . GLN A 1 70 ? 34.037 -9.572 -17.890 1.00 37.31 70 GLN A O 1
ATOM 575 N N . GLN A 1 71 ? 35.697 -8.709 -16.638 1.00 41.38 71 GLN A N 1
ATOM 576 C CA . GLN A 1 71 ? 35.402 -7.288 -16.682 1.00 41.38 71 GLN A CA 1
ATOM 577 C C . GLN A 1 71 ? 35.442 -6.743 -18.115 1.00 41.38 71 GLN A C 1
ATOM 579 O O . GLN A 1 71 ? 36.466 -6.842 -18.790 1.00 41.38 71 GLN A O 1
ATOM 584 N N . ILE A 1 72 ? 34.391 -6.028 -18.516 1.00 34.47 72 ILE A N 1
ATOM 585 C CA . ILE A 1 72 ? 34.496 -4.981 -19.533 1.00 34.47 72 ILE A CA 1
ATOM 586 C C . ILE A 1 72 ? 33.939 -3.697 -18.928 1.00 34.47 72 ILE A C 1
ATOM 588 O O . ILE A 1 72 ? 32.739 -3.518 -18.737 1.00 34.47 72 ILE A O 1
ATOM 592 N N . ALA A 1 73 ? 34.860 -2.799 -18.596 1.00 36.91 73 ALA A N 1
ATOM 593 C CA . ALA A 1 73 ? 34.562 -1.424 -18.259 1.00 36.91 73 ALA A CA 1
ATOM 594 C C . ALA A 1 73 ? 34.246 -0.652 -19.547 1.00 36.91 73 ALA A C 1
ATOM 596 O O . ALA A 1 73 ? 35.139 -0.405 -20.355 1.00 36.91 73 ALA A O 1
ATOM 597 N N . THR A 1 74 ? 33.008 -0.191 -19.712 1.00 33.19 74 THR A N 1
ATOM 598 C CA . THR A 1 74 ? 32.693 0.871 -20.676 1.00 33.19 74 THR A CA 1
ATOM 599 C C . THR A 1 74 ? 32.258 2.122 -19.930 1.00 33.19 74 THR A C 1
ATOM 601 O O . THR A 1 74 ? 31.163 2.210 -19.379 1.00 33.19 74 THR A O 1
ATOM 604 N N . LYS A 1 75 ? 33.166 3.103 -19.914 1.00 35.50 75 LYS A N 1
ATOM 605 C CA . LYS A 1 75 ? 32.911 4.493 -19.533 1.00 35.50 75 LYS A CA 1
ATOM 606 C C . LYS A 1 75 ? 31.805 5.058 -20.429 1.00 35.50 75 LYS A C 1
ATOM 608 O O . LYS A 1 75 ? 32.016 5.246 -21.623 1.00 35.50 75 LYS A O 1
ATOM 613 N N . SER A 1 76 ? 30.649 5.345 -19.842 1.00 32.72 76 SER A N 1
ATOM 614 C CA . SER A 1 76 ? 29.566 6.087 -20.484 1.00 32.72 76 SER A CA 1
ATOM 615 C C . SER A 1 76 ? 29.854 7.587 -20.384 1.00 32.72 76 SER A C 1
ATOM 617 O O . SER A 1 76 ? 29.903 8.147 -19.289 1.00 32.72 76 SER A O 1
ATOM 619 N N . ASN A 1 77 ? 30.101 8.224 -21.529 1.00 34.62 77 ASN A N 1
ATOM 620 C CA . ASN A 1 77 ? 30.279 9.665 -21.667 1.00 34.62 77 ASN A CA 1
ATOM 621 C C . ASN A 1 77 ? 28.956 10.239 -22.203 1.00 34.62 77 ASN A C 1
ATOM 623 O O . ASN A 1 77 ? 28.732 10.289 -23.410 1.00 34.62 77 ASN A O 1
ATOM 627 N N . TRP A 1 78 ? 28.040 10.591 -21.300 1.00 36.38 78 TRP A N 1
ATOM 628 C CA . TRP A 1 78 ? 26.787 11.273 -21.632 1.00 36.38 78 TRP A CA 1
ATOM 629 C C . TRP A 1 78 ? 27.055 12.766 -21.821 1.00 36.38 78 TRP A C 1
ATOM 631 O O . TRP A 1 78 ? 27.108 13.533 -20.861 1.00 36.38 78 TRP A O 1
ATOM 641 N N . GLY A 1 79 ? 27.232 13.176 -23.074 1.00 33.12 79 GLY A N 1
ATOM 642 C CA . GLY A 1 79 ? 27.341 14.575 -23.463 1.00 33.12 79 GLY A CA 1
ATOM 643 C C . GLY A 1 79 ? 26.562 14.838 -24.747 1.00 33.12 79 GLY A C 1
ATOM 644 O O . GLY A 1 79 ? 26.978 14.397 -25.808 1.00 33.12 79 GLY A O 1
ATOM 645 N N . TRP A 1 80 ? 25.476 15.607 -24.616 1.00 35.59 80 TRP A N 1
ATOM 646 C CA . TRP A 1 80 ? 24.766 16.337 -25.677 1.00 35.59 80 TRP A CA 1
ATOM 647 C C . TRP A 1 80 ? 24.027 15.503 -26.740 1.00 35.59 80 TRP A C 1
ATOM 649 O O . TRP A 1 80 ? 24.521 15.283 -27.838 1.00 35.59 80 TRP A O 1
ATOM 659 N N . VAL A 1 81 ? 22.757 15.181 -26.467 1.00 32.97 81 VAL A N 1
ATOM 660 C CA . VAL A 1 81 ? 21.740 15.010 -27.519 1.00 32.97 81 VAL A CA 1
ATOM 661 C C . VAL A 1 81 ? 20.727 16.141 -27.366 1.00 32.97 81 VAL A C 1
ATOM 663 O O . VAL A 1 81 ? 19.814 16.094 -26.546 1.00 32.97 81 VAL A O 1
ATOM 666 N N . ARG A 1 82 ? 20.931 17.203 -28.142 1.00 38.59 82 ARG A N 1
ATOM 667 C CA . ARG A 1 82 ? 19.892 18.162 -28.520 1.00 38.59 82 ARG A CA 1
ATOM 668 C C . ARG A 1 82 ? 19.809 18.149 -30.045 1.00 38.59 82 ARG A C 1
ATOM 670 O O . ARG A 1 82 ? 20.825 17.978 -30.712 1.00 38.59 82 ARG A O 1
ATOM 677 N N . THR A 1 83 ? 18.594 18.373 -30.544 1.00 39.28 83 THR A N 1
ATOM 678 C CA . THR A 1 83 ? 18.217 18.677 -31.938 1.00 39.28 83 THR A CA 1
ATOM 679 C C . THR A 1 83 ? 18.329 17.557 -32.979 1.00 39.28 83 THR A C 1
ATOM 681 O O . THR A 1 83 ? 19.310 17.466 -33.703 1.00 39.28 83 THR A O 1
ATOM 684 N N . LEU A 1 84 ? 17.232 16.809 -33.155 1.00 32.06 84 LEU A N 1
ATOM 685 C CA . LEU A 1 84 ? 16.813 16.289 -34.462 1.00 32.06 84 LEU A CA 1
ATOM 686 C C . LEU A 1 84 ? 15.316 16.558 -34.641 1.00 32.06 84 LEU A C 1
ATOM 688 O O . LEU A 1 84 ? 14.463 15.774 -34.235 1.00 32.06 84 LEU A O 1
ATOM 692 N N . GLY A 1 85 ? 15.018 17.720 -35.215 1.00 28.83 85 GLY A N 1
ATOM 693 C CA . GLY A 1 85 ? 13.741 18.000 -35.849 1.00 28.83 85 GLY A CA 1
ATOM 694 C C . GLY A 1 85 ? 13.931 17.958 -37.363 1.00 28.83 85 GLY A C 1
ATOM 695 O O . GLY A 1 85 ? 14.820 18.631 -37.866 1.00 28.83 85 GLY A O 1
ATOM 696 N N . ALA A 1 86 ? 13.072 17.179 -38.025 1.00 37.44 86 ALA A N 1
ATOM 697 C CA . ALA A 1 86 ? 12.628 17.286 -39.419 1.00 37.44 86 ALA A CA 1
ATOM 698 C C . ALA A 1 86 ? 13.659 17.240 -40.578 1.00 37.44 86 ALA A C 1
ATOM 700 O O . ALA A 1 86 ? 14.533 18.086 -40.708 1.00 37.44 86 ALA A O 1
ATOM 701 N N . GLY A 1 87 ? 13.403 16.320 -41.523 1.00 34.94 87 GLY A N 1
ATOM 702 C CA . GLY A 1 87 ? 14.006 16.258 -42.866 1.00 34.94 87 GLY A CA 1
ATOM 703 C C . GLY A 1 87 ? 15.337 15.499 -42.878 1.00 34.94 87 GLY A C 1
ATOM 704 O O . GLY A 1 87 ? 16.223 15.786 -42.096 1.00 34.94 87 GLY A O 1
ATOM 705 N N . ILE A 1 88 ? 15.591 14.505 -43.724 1.00 34.84 88 ILE A N 1
ATOM 706 C CA . ILE A 1 88 ? 15.326 14.430 -45.159 1.00 34.84 88 ILE A CA 1
ATOM 707 C C . ILE A 1 88 ? 15.246 12.937 -45.524 1.00 34.84 88 ILE A C 1
ATOM 709 O O . ILE A 1 88 ? 16.232 12.209 -45.427 1.00 34.84 88 ILE A O 1
ATOM 713 N N . ILE A 1 89 ? 14.065 12.487 -45.947 1.00 40.91 89 ILE A N 1
ATOM 714 C CA . ILE A 1 89 ? 13.904 11.303 -46.793 1.00 40.91 89 ILE A CA 1
ATOM 715 C C . ILE A 1 89 ? 13.863 11.836 -48.224 1.00 40.91 89 ILE A C 1
ATOM 717 O O . ILE A 1 89 ? 13.018 12.671 -48.534 1.00 40.91 89 ILE A O 1
ATOM 721 N N . GLY A 1 90 ? 14.753 11.344 -49.083 1.00 41.50 90 GLY A N 1
ATOM 722 C CA . GLY A 1 90 ? 14.639 11.513 -50.531 1.00 41.50 90 GLY A CA 1
ATOM 723 C C . GLY A 1 90 ? 15.856 12.150 -51.185 1.00 41.50 90 GLY A C 1
ATOM 724 O O . GLY A 1 90 ? 15.916 13.366 -51.304 1.00 41.50 90 GLY A O 1
ATOM 725 N N . ALA A 1 91 ? 16.791 11.311 -51.641 1.00 40.59 91 ALA A N 1
ATOM 726 C CA . ALA A 1 91 ? 17.554 11.496 -52.883 1.00 40.59 91 ALA A CA 1
ATOM 727 C C . ALA A 1 91 ? 18.583 10.359 -53.043 1.00 40.59 91 ALA A C 1
ATOM 729 O O . ALA A 1 91 ? 19.784 10.564 -52.901 1.00 40.59 91 ALA A O 1
ATOM 730 N N . ILE A 1 92 ? 18.127 9.141 -53.348 1.00 38.56 92 ILE A N 1
ATOM 731 C CA . ILE A 1 92 ? 18.985 8.126 -53.980 1.00 38.56 92 ILE A CA 1
ATOM 732 C C . ILE A 1 92 ? 18.222 7.625 -55.200 1.00 38.56 92 ILE A C 1
ATOM 734 O O . ILE A 1 92 ? 17.362 6.758 -55.098 1.00 38.56 92 ILE A O 1
ATOM 738 N N . GLY A 1 93 ? 18.481 8.237 -56.350 1.00 39.81 93 GLY A N 1
ATOM 739 C CA . GLY A 1 93 ? 17.861 7.825 -57.603 1.00 39.81 93 GLY A CA 1
ATOM 740 C C . GLY A 1 93 ? 17.920 8.905 -58.666 1.00 39.81 93 GLY A C 1
ATOM 741 O O . GLY A 1 93 ? 16.872 9.407 -59.040 1.00 39.81 93 GLY A O 1
ATOM 742 N N . SER A 1 94 ? 19.124 9.300 -59.102 1.00 39.06 94 SER A N 1
ATOM 743 C CA . SER A 1 94 ? 19.388 9.976 -60.393 1.00 39.06 94 SER A CA 1
ATOM 744 C C . SER A 1 94 ? 20.886 10.272 -60.554 1.00 39.06 94 SER A C 1
ATOM 746 O O . SER A 1 94 ? 21.320 11.406 -60.394 1.00 39.06 94 SER A O 1
ATOM 748 N N . ALA A 1 95 ? 21.702 9.260 -60.856 1.00 37.59 95 ALA A N 1
ATOM 749 C CA . ALA A 1 95 ? 23.067 9.487 -61.352 1.00 37.59 95 ALA A CA 1
ATOM 750 C C . ALA A 1 95 ? 23.540 8.351 -62.277 1.00 37.59 95 ALA A C 1
ATOM 752 O O . ALA A 1 95 ? 24.680 7.919 -62.211 1.00 37.59 95 ALA A O 1
ATOM 753 N N . MET A 1 96 ? 22.658 7.836 -63.136 1.00 40.09 96 MET A N 1
ATOM 754 C CA . MET A 1 96 ? 23.039 6.980 -64.265 1.00 40.09 96 MET A CA 1
ATOM 755 C C . MET A 1 96 ? 22.021 7.180 -65.384 1.00 40.09 96 MET A C 1
ATOM 757 O O . MET A 1 96 ? 21.109 6.384 -65.501 1.00 40.09 96 MET A O 1
ATOM 761 N N . ILE A 1 97 ? 22.124 8.272 -66.142 1.00 46.03 97 ILE A N 1
ATOM 762 C CA . ILE A 1 97 ? 21.661 8.439 -67.536 1.00 46.03 97 ILE A CA 1
ATOM 763 C C . ILE A 1 97 ? 22.215 9.804 -67.962 1.00 46.03 97 ILE A C 1
ATOM 765 O O . ILE A 1 97 ? 21.601 10.831 -67.712 1.00 46.03 97 ILE A O 1
ATOM 769 N N . LEU A 1 98 ? 23.420 9.828 -68.531 1.00 42.53 98 LEU A N 1
ATOM 770 C CA . LEU A 1 98 ? 23.902 10.898 -69.420 1.00 42.53 98 LEU A CA 1
ATOM 771 C C . LEU A 1 98 ? 25.226 10.453 -70.046 1.00 42.53 98 LEU A C 1
ATOM 773 O O . LEU A 1 98 ? 26.287 11.025 -69.841 1.00 42.53 98 LEU A O 1
ATOM 777 N N . ASN A 1 99 ? 25.151 9.370 -70.816 1.00 42.81 99 ASN A N 1
ATOM 778 C CA . ASN A 1 99 ? 26.181 9.050 -71.791 1.00 42.81 99 ASN A CA 1
ATOM 779 C C . ASN A 1 99 ? 25.511 8.515 -73.058 1.00 42.81 99 ASN A C 1
ATOM 781 O O . ASN A 1 99 ? 25.400 7.307 -73.263 1.00 42.81 99 ASN A O 1
ATOM 785 N N . LYS A 1 100 ? 24.968 9.417 -73.884 1.00 42.97 100 LYS A N 1
ATOM 786 C CA . LYS A 1 100 ? 24.645 9.093 -75.278 1.00 42.97 100 LYS A CA 1
ATOM 787 C C . LYS A 1 100 ? 24.393 10.347 -76.115 1.00 42.97 100 LYS A C 1
ATOM 789 O O . LYS A 1 100 ? 23.407 11.035 -75.902 1.00 42.97 100 LYS A O 1
ATOM 794 N N . ARG A 1 101 ? 25.226 10.480 -77.155 1.00 41.31 101 ARG A N 1
ATOM 795 C CA . ARG A 1 101 ? 25.009 11.212 -78.417 1.00 41.31 101 ARG A CA 1
ATOM 796 C C . ARG A 1 101 ? 24.980 12.742 -78.331 1.00 41.31 101 ARG A C 1
ATOM 798 O O . ARG A 1 101 ? 23.969 13.317 -77.977 1.00 41.31 101 ARG A O 1
ATOM 805 N N . GLU A 1 102 ? 25.997 13.375 -78.912 1.00 38.88 102 GLU A N 1
ATOM 806 C CA . GLU A 1 102 ? 25.862 13.899 -80.277 1.00 38.88 102 GLU A CA 1
ATOM 807 C C . GLU A 1 102 ? 27.224 14.224 -80.897 1.00 38.88 102 GLU A C 1
ATOM 809 O O . GLU A 1 102 ? 28.035 14.967 -80.358 1.00 38.88 102 GLU A O 1
ATOM 814 N N . ASN A 1 103 ? 27.464 13.626 -82.061 1.00 45.25 103 ASN A N 1
ATOM 815 C CA . ASN A 1 103 ? 28.596 13.888 -82.931 1.00 45.25 103 ASN A CA 1
ATOM 816 C C . ASN A 1 103 ? 27.998 14.123 -84.323 1.00 45.25 103 ASN A C 1
ATOM 818 O O . ASN A 1 103 ? 27.482 13.178 -84.922 1.00 45.25 103 ASN A O 1
ATOM 822 N N . LYS A 1 104 ? 28.004 15.366 -84.821 1.00 46.66 104 LYS A N 1
ATOM 823 C CA . LYS A 1 104 ? 27.753 15.677 -86.238 1.00 46.66 104 LYS A CA 1
ATOM 824 C C . LYS A 1 104 ? 28.613 16.857 -86.703 1.00 46.66 104 LYS A C 1
ATOM 826 O O . LYS A 1 104 ? 28.285 18.016 -86.497 1.00 46.66 104 LYS A O 1
ATOM 831 N N . ASN A 1 105 ? 29.675 16.488 -87.416 1.00 42.56 105 ASN A N 1
ATOM 832 C CA . ASN A 1 105 ? 30.129 17.049 -88.691 1.00 42.56 105 ASN A CA 1
ATOM 833 C C . ASN A 1 105 ? 30.237 18.576 -88.849 1.00 42.56 105 ASN A C 1
ATOM 835 O O . ASN A 1 105 ? 29.281 19.233 -89.259 1.00 42.56 105 ASN A O 1
ATOM 839 N N . LYS A 1 106 ? 31.479 19.078 -88.842 1.00 44.59 106 LYS A N 1
ATOM 840 C CA . LYS A 1 106 ? 31.920 20.063 -89.843 1.00 44.59 106 LYS A CA 1
ATOM 841 C C . LYS A 1 106 ? 33.233 19.616 -90.482 1.00 44.59 106 LYS A C 1
ATOM 843 O O . LYS A 1 106 ? 34.213 19.325 -89.810 1.00 44.59 106 LYS A O 1
ATOM 848 N N . LYS A 1 107 ? 33.178 19.523 -91.810 1.00 49.31 107 LYS A N 1
ATOM 849 C CA . LYS A 1 107 ? 34.264 19.192 -92.732 1.00 49.31 107 LYS A CA 1
ATOM 850 C C . LYS A 1 107 ? 35.344 20.277 -92.687 1.00 49.31 107 LYS A C 1
ATOM 852 O O . LYS A 1 107 ? 35.026 21.439 -92.919 1.00 49.31 107 LYS A O 1
ATOM 857 N N . SER A 1 108 ? 36.606 19.882 -92.574 1.00 43.28 108 SER A N 1
ATOM 858 C CA . SER A 1 108 ? 37.715 20.593 -93.213 1.00 43.28 108 SER A CA 1
ATOM 859 C C . SER A 1 108 ? 38.641 19.567 -93.873 1.00 43.28 108 SER A C 1
ATOM 861 O O . SER A 1 108 ? 39.066 18.583 -93.276 1.00 43.28 108 SER A O 1
ATOM 863 N N . LYS A 1 109 ? 38.856 19.761 -95.177 1.00 51.88 109 LYS A N 1
ATOM 864 C CA . LYS A 1 109 ? 39.868 19.093 -95.999 1.00 51.88 109 LYS A CA 1
ATOM 865 C C . LYS A 1 109 ? 41.172 19.867 -95.831 1.00 51.88 109 LYS A C 1
ATOM 867 O O . LYS A 1 109 ? 41.195 20.992 -96.305 1.00 51.88 109 LYS A O 1
ATOM 872 N N . VAL A 1 110 ? 42.210 19.255 -95.270 1.00 40.53 110 VAL A N 1
ATOM 873 C CA . VAL A 1 110 ? 43.649 19.434 -95.575 1.00 40.53 110 VAL A CA 1
ATOM 874 C C . VAL A 1 110 ? 44.287 18.173 -94.963 1.00 40.53 110 VAL A C 1
ATOM 876 O O . VAL A 1 110 ? 44.120 17.932 -93.780 1.00 40.53 110 VAL A O 1
ATOM 879 N N . GLY A 1 111 ? 44.745 17.174 -95.715 1.00 45.00 111 GLY A N 1
ATOM 880 C CA . GLY A 1 111 ? 45.957 17.234 -96.516 1.00 45.00 111 GLY A CA 1
ATOM 881 C C . GLY A 1 111 ? 47.163 16.949 -95.620 1.00 45.00 111 GLY A C 1
ATOM 882 O O . GLY A 1 111 ? 47.694 17.893 -95.066 1.00 45.00 111 GLY A O 1
ATOM 883 N N . GLN A 1 112 ? 47.557 15.679 -95.472 1.00 39.81 112 GLN A N 1
ATOM 884 C CA . GLN A 1 112 ? 48.955 15.217 -95.434 1.00 39.81 112 GLN A CA 1
ATOM 885 C C . GLN A 1 112 ? 49.027 13.730 -95.068 1.00 39.81 112 GLN A C 1
ATOM 887 O O . GLN A 1 112 ? 48.437 13.257 -94.100 1.00 39.81 112 GLN A O 1
ATOM 892 N N . LEU A 1 113 ? 49.743 12.996 -95.919 1.00 52.19 113 LEU A N 1
ATOM 893 C CA . LEU A 1 113 ? 50.325 11.702 -95.609 1.00 52.19 113 LEU A CA 1
ATOM 894 C C . LEU A 1 113 ? 51.296 11.883 -94.435 1.00 52.19 113 LEU A C 1
ATOM 896 O O . LEU A 1 113 ? 52.353 12.470 -94.623 1.00 52.19 113 LEU A O 1
ATOM 900 N N . GLU A 1 114 ? 50.993 11.280 -93.294 1.00 45.00 114 GLU A N 1
ATOM 901 C CA . GLU A 1 114 ? 52.010 10.790 -92.365 1.00 45.00 114 GLU A CA 1
ATOM 902 C C . GLU A 1 114 ? 51.648 9.350 -91.997 1.00 45.00 114 GLU A C 1
ATOM 904 O O . GLU A 1 114 ? 50.878 9.050 -91.087 1.00 45.00 114 GLU A O 1
ATOM 909 N N . ARG A 1 115 ? 52.203 8.417 -92.777 1.00 51.19 115 ARG A N 1
ATOM 910 C CA . ARG A 1 115 ? 52.578 7.123 -92.215 1.00 51.19 115 ARG A CA 1
ATOM 911 C C . ARG A 1 115 ? 53.724 7.418 -91.257 1.00 51.19 115 ARG A C 1
ATOM 913 O O . ARG A 1 115 ? 54.763 7.840 -91.740 1.00 51.19 115 ARG A O 1
ATOM 920 N N . VAL A 1 116 ? 53.493 7.215 -89.963 1.00 49.72 116 VAL A N 1
ATOM 921 C CA . VAL A 1 116 ? 54.366 6.662 -88.901 1.00 49.72 116 VAL A CA 1
ATOM 922 C C . VAL A 1 116 ? 53.710 7.076 -87.564 1.00 49.72 116 VAL A C 1
ATOM 924 O O . VAL A 1 116 ? 53.248 8.199 -87.438 1.00 49.72 116 VAL A O 1
ATOM 927 N N . ASN A 1 117 ? 53.637 6.164 -86.584 1.00 50.16 117 ASN A N 1
ATOM 928 C CA . ASN A 1 117 ? 53.050 6.308 -85.227 1.00 50.16 117 ASN A CA 1
ATOM 929 C C . ASN A 1 117 ? 51.562 5.958 -84.987 1.00 50.16 117 ASN A C 1
ATOM 931 O O . ASN A 1 117 ? 50.965 6.384 -84.000 1.00 50.16 117 ASN A O 1
ATOM 935 N N . SER A 1 118 ? 50.961 5.062 -85.774 1.00 48.62 118 SER A N 1
ATOM 936 C CA . SER A 1 118 ? 49.668 4.451 -85.397 1.00 48.62 118 SER A CA 1
ATOM 937 C C . SER A 1 118 ? 49.772 3.371 -84.301 1.00 48.62 118 SER A C 1
ATOM 939 O O . SER A 1 118 ? 48.751 2.936 -83.777 1.00 48.62 118 SER A O 1
ATOM 941 N N . PHE A 1 119 ? 50.983 2.927 -83.940 1.00 49.38 119 PHE A N 1
ATOM 942 C CA . PHE A 1 119 ? 51.188 1.931 -82.877 1.00 49.38 119 PHE A CA 1
ATOM 943 C C . PHE A 1 119 ? 51.183 2.571 -81.475 1.00 49.38 119 PHE A C 1
ATOM 945 O O . PHE A 1 119 ? 50.648 1.992 -80.534 1.00 49.38 119 PHE A O 1
ATOM 952 N N . SER A 1 120 ? 51.686 3.807 -81.340 1.00 56.97 120 SER A N 1
ATOM 953 C CA . SER A 1 120 ? 51.702 4.536 -80.061 1.00 56.97 120 SER A CA 1
ATOM 954 C C . SER A 1 120 ? 50.318 5.033 -79.637 1.00 56.97 120 SER A C 1
ATOM 956 O O . SER A 1 120 ? 50.024 5.065 -78.448 1.00 56.97 120 SER A O 1
ATOM 958 N N . THR A 1 121 ? 49.440 5.357 -80.589 1.00 61.16 121 THR A N 1
ATOM 959 C CA . THR A 1 121 ? 48.060 5.794 -80.310 1.00 61.16 121 THR A CA 1
ATOM 960 C C . THR A 1 121 ? 47.140 4.647 -79.889 1.00 61.16 121 THR A C 1
ATOM 962 O O . THR A 1 121 ? 46.206 4.869 -79.120 1.00 61.16 121 THR A O 1
ATOM 965 N N . PHE A 1 122 ? 47.394 3.418 -80.353 1.00 66.31 122 PHE A N 1
ATOM 966 C CA . PHE A 1 122 ? 46.654 2.237 -79.900 1.00 66.31 122 PHE A CA 1
ATOM 967 C C . PHE A 1 122 ? 47.042 1.843 -78.470 1.00 66.31 122 PHE A C 1
ATOM 969 O O . PHE A 1 122 ? 46.160 1.665 -77.632 1.00 66.31 122 PHE A O 1
ATOM 976 N N . GLU A 1 123 ? 48.343 1.788 -78.169 1.00 71.56 123 GLU A N 1
ATOM 977 C CA . GLU A 1 123 ? 48.819 1.515 -76.808 1.00 71.56 123 GLU A CA 1
ATOM 978 C C . GLU A 1 123 ? 48.382 2.616 -75.829 1.00 71.56 123 GLU A C 1
ATOM 980 O O . GLU A 1 123 ? 47.867 2.304 -74.761 1.00 71.56 123 GLU A O 1
ATOM 985 N N . GLN A 1 124 ? 48.449 3.900 -76.207 1.00 73.25 124 GLN A N 1
ATOM 986 C CA . GLN A 1 124 ? 47.925 4.997 -75.375 1.00 73.25 124 GLN A CA 1
ATOM 987 C C . GLN A 1 124 ? 46.436 4.835 -75.049 1.00 73.25 124 GLN A C 1
ATOM 989 O O . GLN A 1 124 ? 46.051 4.947 -73.887 1.00 73.25 124 GLN A O 1
ATOM 994 N N . ARG A 1 125 ? 45.598 4.504 -76.040 1.00 72.19 125 ARG A N 1
ATOM 995 C CA . ARG A 1 125 ? 44.163 4.266 -75.809 1.00 72.19 125 ARG A CA 1
ATOM 996 C C . ARG A 1 125 ? 43.899 3.049 -74.928 1.00 72.19 125 ARG A C 1
ATOM 998 O O . ARG A 1 125 ? 42.926 3.047 -74.180 1.00 72.19 125 ARG A O 1
ATOM 1005 N N . LYS A 1 126 ? 44.743 2.021 -75.012 1.00 76.25 126 LYS A N 1
ATOM 1006 C CA . LYS A 1 126 ? 44.664 0.845 -74.143 1.00 76.25 126 LYS A CA 1
ATOM 1007 C C . LYS A 1 126 ? 44.985 1.214 -72.690 1.00 76.25 126 LYS A C 1
ATOM 1009 O O . LYS A 1 126 ? 44.199 0.887 -71.809 1.00 76.25 126 LYS A O 1
ATOM 1014 N N . TYR A 1 127 ? 46.051 1.984 -72.455 1.00 73.69 127 TYR A N 1
ATOM 1015 C CA . TYR A 1 127 ? 46.388 2.504 -71.124 1.00 73.69 127 TYR A CA 1
ATOM 1016 C C . TYR A 1 127 ? 45.297 3.419 -70.543 1.00 73.69 127 TYR A C 1
ATOM 1018 O O . TYR A 1 127 ? 44.978 3.311 -69.362 1.00 73.69 127 TYR A O 1
ATOM 1026 N N . GLU A 1 128 ? 44.695 4.297 -71.349 1.00 75.44 128 GLU A N 1
ATOM 1027 C CA . GLU A 1 128 ? 43.577 5.149 -70.911 1.00 75.44 128 GLU A CA 1
ATOM 1028 C C . GLU A 1 128 ? 42.342 4.327 -70.516 1.00 75.44 128 GLU A C 1
ATOM 1030 O O . GLU A 1 128 ? 41.704 4.619 -69.503 1.00 75.44 128 GLU A O 1
ATOM 1035 N N . LEU A 1 129 ? 42.022 3.276 -71.281 1.00 76.88 129 LEU A N 1
ATOM 1036 C CA . LEU A 1 129 ? 40.913 2.374 -70.976 1.00 76.88 129 LEU A CA 1
ATOM 1037 C C . LEU A 1 129 ? 41.166 1.593 -69.679 1.00 76.88 129 LEU A C 1
ATOM 1039 O O . LEU A 1 129 ? 40.272 1.521 -68.839 1.00 76.88 129 LEU A O 1
ATOM 1043 N N . ASP A 1 130 ? 42.378 1.066 -69.487 1.00 78.44 130 ASP A N 1
ATOM 1044 C CA . ASP A 1 130 ? 42.765 0.339 -68.272 1.00 78.44 130 ASP A CA 1
ATOM 1045 C C . ASP A 1 130 ? 42.725 1.252 -67.032 1.00 78.44 130 ASP A C 1
ATOM 1047 O O . ASP A 1 130 ? 42.231 0.852 -65.975 1.00 78.44 130 ASP A O 1
ATOM 1051 N N . MET A 1 131 ? 43.161 2.510 -67.164 1.00 76.19 131 MET A N 1
ATOM 1052 C CA . MET A 1 131 ? 43.067 3.508 -66.094 1.00 76.19 131 MET A CA 1
ATOM 1053 C C . MET A 1 131 ? 41.615 3.873 -65.762 1.00 76.19 131 MET A C 1
ATOM 1055 O O . MET A 1 131 ? 41.265 3.941 -64.582 1.00 76.19 131 MET A O 1
ATOM 1059 N N . ALA A 1 132 ? 40.753 4.041 -66.769 1.00 73.94 132 ALA A N 1
ATOM 1060 C CA . ALA A 1 132 ? 39.327 4.301 -66.563 1.00 73.94 132 ALA A CA 1
ATOM 1061 C C . ALA A 1 132 ? 38.606 3.107 -65.908 1.00 73.94 132 ALA A C 1
ATOM 1063 O O . ALA A 1 132 ? 37.719 3.296 -65.075 1.00 73.94 132 ALA A O 1
ATOM 1064 N N . LEU A 1 133 ? 39.004 1.875 -66.241 1.00 73.12 133 LEU A N 1
ATOM 1065 C CA . LEU A 1 133 ? 38.446 0.647 -65.668 1.00 73.12 133 LEU A CA 1
ATOM 1066 C C . LEU A 1 133 ? 38.873 0.474 -64.200 1.00 73.12 133 LEU A C 1
ATOM 1068 O O . LEU A 1 133 ? 38.040 0.156 -63.351 1.00 73.12 133 LEU A O 1
ATOM 1072 N N . LEU A 1 134 ? 40.133 0.787 -63.873 1.00 75.50 134 LEU A N 1
ATOM 1073 C CA . LEU A 1 134 ? 40.631 0.851 -62.493 1.00 75.50 134 LEU A CA 1
ATOM 1074 C C . LEU A 1 134 ? 39.935 1.944 -61.665 1.00 75.50 134 LEU A C 1
ATOM 107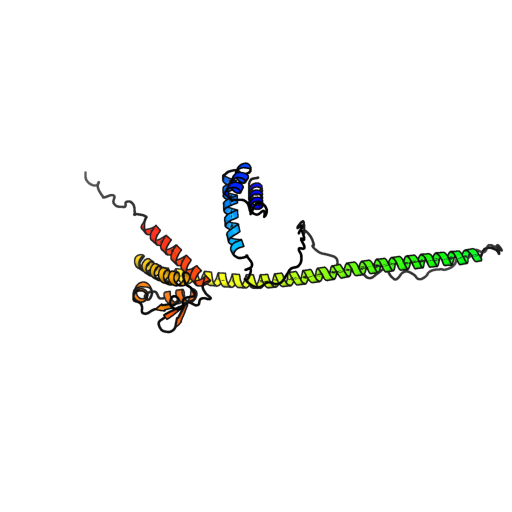6 O O . LEU A 1 134 ? 39.650 1.742 -60.483 1.00 75.50 134 LEU A O 1
ATOM 1080 N N . GLU A 1 135 ? 39.653 3.104 -62.258 1.00 72.81 135 GLU A N 1
ATOM 1081 C CA . GLU A 1 135 ? 38.936 4.192 -61.587 1.00 72.81 135 GLU A CA 1
ATOM 1082 C C . GLU A 1 135 ? 37.456 3.847 -61.356 1.00 72.81 135 GLU A C 1
ATOM 1084 O O . GLU A 1 135 ? 36.937 4.078 -60.260 1.00 72.81 135 GLU A O 1
ATOM 1089 N N . GLY A 1 136 ? 36.810 3.186 -62.323 1.00 72.19 136 GLY A N 1
ATOM 1090 C CA . GLY A 1 136 ? 35.479 2.593 -62.161 1.00 72.19 136 GLY A CA 1
ATOM 1091 C C . GLY A 1 136 ? 35.429 1.599 -60.998 1.00 72.19 136 GLY A C 1
ATOM 1092 O O . GLY A 1 136 ? 34.628 1.766 -60.080 1.00 72.19 136 GLY A O 1
ATOM 1093 N N . GLN A 1 137 ? 36.372 0.653 -60.947 1.00 78.69 137 GLN A N 1
ATOM 1094 C CA . GLN A 1 137 ? 36.473 -0.317 -59.850 1.00 78.69 137 GLN A CA 1
ATOM 1095 C C . GLN A 1 137 ? 36.716 0.342 -58.482 1.00 78.69 137 GLN A C 1
ATOM 1097 O O . GLN A 1 137 ? 36.198 -0.114 -57.461 1.00 78.69 137 GLN A O 1
ATOM 1102 N N . ARG A 1 138 ? 37.499 1.427 -58.412 1.00 78.19 138 ARG A N 1
ATOM 1103 C CA . ARG A 1 138 ? 37.688 2.185 -57.159 1.00 78.19 138 ARG A CA 1
ATOM 1104 C C . ARG A 1 138 ? 36.397 2.852 -56.692 1.00 78.19 138 ARG A C 1
ATOM 1106 O O . ARG A 1 138 ? 36.143 2.890 -55.486 1.00 78.19 138 ARG A O 1
ATOM 1113 N N . ASN A 1 139 ? 35.599 3.365 -57.622 1.00 84.50 139 ASN A N 1
ATOM 1114 C CA . ASN A 1 139 ? 34.323 3.998 -57.313 1.00 84.50 139 ASN A CA 1
ATOM 1115 C C . ASN A 1 139 ? 33.283 2.973 -56.843 1.00 84.50 139 ASN A C 1
ATOM 1117 O O . ASN A 1 139 ? 32.627 3.225 -55.833 1.00 84.50 139 ASN A O 1
ATOM 1121 N N . ASP A 1 140 ? 33.216 1.796 -57.467 1.00 84.56 140 ASP A N 1
ATOM 1122 C CA . ASP A 1 140 ? 32.321 0.708 -57.045 1.00 84.56 140 ASP A CA 1
ATOM 1123 C C . ASP A 1 140 ? 32.637 0.240 -55.617 1.00 84.56 140 ASP A C 1
ATOM 1125 O O . ASP A 1 140 ? 31.756 0.202 -54.757 1.00 84.56 140 ASP A O 1
ATOM 1129 N N . ASN A 1 141 ? 33.921 0.036 -55.305 1.00 85.12 141 ASN A N 1
ATOM 1130 C CA . ASN A 1 141 ? 34.372 -0.298 -53.949 1.00 85.12 141 ASN A CA 1
ATOM 1131 C C . ASN A 1 141 ? 34.011 0.787 -52.915 1.00 85.12 141 ASN A C 1
ATOM 1133 O O . ASN A 1 141 ? 33.754 0.497 -51.743 1.00 85.12 141 ASN A O 1
ATOM 1137 N N . LYS A 1 142 ? 34.019 2.065 -53.314 1.00 88.62 142 LYS A N 1
ATOM 1138 C CA . LYS A 1 142 ? 33.638 3.181 -52.437 1.00 88.62 142 LYS A CA 1
ATOM 1139 C C . LYS A 1 142 ? 32.131 3.199 -52.182 1.00 88.62 142 LYS A C 1
ATOM 1141 O O . LYS A 1 142 ? 31.721 3.468 -51.052 1.00 88.62 142 LYS A O 1
ATOM 1146 N N . ILE A 1 143 ? 31.330 2.903 -53.204 1.00 83.94 143 ILE A N 1
ATOM 1147 C CA . ILE A 1 143 ? 29.872 2.781 -53.098 1.00 83.94 143 ILE A CA 1
ATOM 1148 C C . ILE A 1 143 ? 29.511 1.607 -52.184 1.00 83.94 143 ILE A C 1
ATOM 1150 O O . ILE A 1 143 ? 28.714 1.787 -51.269 1.00 83.94 143 ILE A O 1
ATOM 1154 N N . GLU A 1 144 ? 30.148 0.449 -52.344 1.00 88.75 144 GLU A N 1
ATOM 1155 C CA . GLU A 1 144 ? 29.890 -0.730 -51.509 1.00 88.75 144 GLU A CA 1
ATOM 1156 C C . GLU A 1 144 ? 30.214 -0.474 -50.027 1.00 88.75 144 GLU A C 1
ATOM 1158 O O . GLU A 1 144 ? 29.408 -0.767 -49.143 1.00 88.75 144 GLU A O 1
ATOM 1163 N N . ARG A 1 145 ? 31.341 0.191 -49.734 1.00 87.62 145 ARG A N 1
ATOM 1164 C CA . ARG A 1 145 ? 31.676 0.618 -48.362 1.00 87.62 145 ARG A CA 1
ATOM 1165 C C . ARG A 1 145 ? 30.647 1.586 -47.777 1.00 87.62 145 ARG A C 1
ATOM 1167 O O . ARG A 1 145 ? 30.349 1.507 -46.586 1.00 87.62 145 ARG A O 1
ATOM 1174 N N . LEU A 1 146 ? 30.126 2.511 -48.586 1.00 89.50 146 LEU A N 1
ATOM 1175 C CA . LEU A 1 146 ? 29.072 3.436 -48.161 1.00 89.50 146 LEU A CA 1
ATOM 1176 C C . LEU A 1 146 ? 27.766 2.693 -47.872 1.00 89.50 146 LEU A C 1
ATOM 1178 O O . LEU A 1 146 ? 27.158 2.952 -46.836 1.00 89.50 146 LEU A O 1
ATOM 1182 N N . ILE A 1 147 ? 27.372 1.754 -48.735 1.00 90.38 147 ILE A N 1
ATOM 1183 C CA . ILE A 1 147 ? 26.188 0.910 -48.533 1.00 90.38 147 ILE A CA 1
ATOM 1184 C C . ILE A 1 147 ? 26.322 0.137 -47.223 1.00 90.38 147 ILE A C 1
ATOM 1186 O O . ILE A 1 147 ? 25.440 0.247 -46.379 1.00 90.38 147 ILE A O 1
ATOM 1190 N N . ASN A 1 148 ? 27.444 -0.547 -46.993 1.00 90.94 148 ASN A N 1
ATOM 1191 C CA . ASN A 1 148 ? 27.659 -1.320 -45.766 1.00 90.94 148 ASN A CA 1
ATOM 1192 C C . ASN A 1 148 ? 27.594 -0.437 -44.513 1.00 90.94 148 ASN A C 1
ATOM 1194 O O . ASN A 1 148 ? 26.888 -0.766 -43.562 1.00 90.94 148 ASN A O 1
ATOM 1198 N N . LYS A 1 149 ? 28.229 0.742 -44.546 1.00 92.12 149 LYS A N 1
ATOM 1199 C CA . LYS A 1 149 ? 28.165 1.705 -43.439 1.00 92.12 149 LYS A CA 1
ATOM 1200 C C . LYS A 1 149 ? 26.735 2.184 -43.165 1.00 92.12 149 LYS A C 1
ATOM 1202 O O . LYS A 1 149 ? 26.354 2.358 -42.009 1.00 92.12 149 LYS A O 1
ATOM 1207 N N . HIS A 1 150 ? 25.943 2.420 -44.211 1.00 89.31 150 HIS A N 1
ATOM 1208 C CA . HIS A 1 150 ? 24.540 2.795 -44.056 1.00 89.31 150 HIS A CA 1
ATOM 1209 C C . HIS A 1 150 ? 23.695 1.636 -43.522 1.00 89.31 150 HIS A C 1
ATOM 1211 O O . HIS A 1 150 ? 22.891 1.858 -42.621 1.00 89.31 150 HIS A O 1
ATOM 1217 N N . THR A 1 151 ? 23.906 0.413 -44.004 1.00 92.25 151 THR A N 1
ATOM 1218 C CA . THR A 1 151 ? 23.217 -0.791 -43.522 1.00 92.25 151 THR A CA 1
ATOM 1219 C C . THR A 1 151 ? 23.471 -1.020 -42.032 1.00 92.25 151 THR A C 1
ATOM 1221 O O . THR A 1 151 ? 22.516 -1.172 -41.273 1.00 92.25 151 THR A O 1
ATOM 1224 N N . GLU A 1 152 ? 24.726 -0.935 -41.582 1.00 91.06 152 GLU A N 1
ATOM 1225 C CA . GLU A 1 152 ? 25.079 -1.032 -40.157 1.00 91.06 152 GLU A CA 1
ATOM 1226 C C . GLU A 1 152 ? 24.415 0.073 -39.321 1.00 91.06 152 GLU A C 1
ATOM 1228 O O . GLU A 1 152 ? 23.916 -0.174 -38.218 1.00 91.06 152 GLU A O 1
ATOM 1233 N N . ALA A 1 153 ? 24.366 1.304 -39.842 1.00 87.81 153 ALA A N 1
ATOM 1234 C CA . ALA A 1 153 ? 23.689 2.408 -39.171 1.00 87.81 153 ALA A CA 1
ATOM 1235 C C . ALA A 1 153 ? 22.176 2.157 -39.039 1.00 87.81 153 ALA A C 1
ATOM 1237 O O . ALA A 1 153 ? 21.612 2.392 -37.969 1.00 87.81 153 ALA A O 1
ATOM 1238 N N . PHE A 1 154 ? 21.523 1.639 -40.084 1.00 90.56 154 PHE A N 1
ATOM 1239 C CA . PHE A 1 154 ? 20.101 1.288 -40.047 1.00 90.56 154 PHE A CA 1
ATOM 1240 C C . PHE A 1 154 ? 19.802 0.126 -39.100 1.00 90.56 154 PHE A C 1
ATOM 1242 O O . PHE A 1 154 ? 18.795 0.162 -38.390 1.00 90.56 154 PHE A O 1
ATOM 1249 N N . GLU A 1 155 ? 20.672 -0.879 -39.035 1.00 92.00 155 GLU A N 1
ATOM 1250 C CA . GLU A 1 155 ? 20.513 -1.991 -38.100 1.00 92.00 155 GLU A CA 1
ATOM 1251 C C . GLU A 1 155 ? 20.639 -1.513 -36.645 1.00 92.00 155 GLU A C 1
ATOM 1253 O O . GLU A 1 155 ? 19.815 -1.853 -35.794 1.00 92.00 155 GLU A O 1
ATOM 1258 N N . ASN A 1 156 ? 21.613 -0.642 -36.363 1.00 91.75 156 ASN A N 1
ATOM 1259 C CA . ASN A 1 156 ? 21.771 -0.032 -35.044 1.00 91.75 156 ASN A CA 1
ATOM 1260 C C . ASN A 1 156 ? 20.574 0.848 -34.659 1.00 91.75 156 ASN A C 1
ATOM 1262 O O . ASN A 1 156 ? 20.094 0.760 -33.528 1.00 91.75 156 ASN A O 1
ATOM 1266 N N . LEU A 1 157 ? 20.048 1.651 -35.589 1.00 89.62 157 LEU A N 1
ATOM 1267 C CA . LEU A 1 157 ? 18.826 2.428 -35.359 1.00 89.62 157 LEU A CA 1
ATOM 1268 C C . LEU A 1 157 ? 17.623 1.519 -35.092 1.00 89.62 157 LEU A C 1
ATOM 1270 O O . LEU A 1 157 ? 16.848 1.785 -34.178 1.00 89.62 157 LEU A O 1
ATOM 1274 N N . SER A 1 158 ? 17.496 0.413 -35.823 1.00 91.19 158 SER A N 1
ATOM 1275 C CA . SER A 1 158 ? 16.416 -0.559 -35.619 1.00 91.19 158 SER A CA 1
ATOM 1276 C C . SER A 1 158 ? 16.478 -1.187 -34.223 1.00 91.19 158 SER A C 1
ATOM 1278 O O . SER A 1 158 ? 15.455 -1.281 -33.542 1.00 91.19 158 SER A O 1
ATOM 1280 N N . LYS A 1 159 ? 17.682 -1.533 -33.746 1.00 91.62 159 LYS A N 1
ATOM 1281 C CA . LYS A 1 159 ? 17.904 -2.020 -32.373 1.00 91.62 159 LYS A CA 1
ATOM 1282 C C . LYS A 1 159 ? 17.523 -0.967 -31.326 1.00 91.62 159 LYS A C 1
ATOM 1284 O O . LYS A 1 159 ? 16.868 -1.298 -30.339 1.00 91.62 159 LYS A O 1
ATOM 1289 N N . GLN A 1 160 ? 17.868 0.302 -31.552 1.00 91.00 160 GLN A N 1
ATOM 1290 C CA . GLN A 1 160 ? 17.486 1.398 -30.654 1.00 91.00 160 GLN A CA 1
ATOM 1291 C C . GLN A 1 160 ? 15.970 1.622 -30.623 1.00 91.00 160 GLN A C 1
ATOM 1293 O O . GLN A 1 160 ? 15.404 1.775 -29.544 1.00 91.00 160 GLN A O 1
ATOM 1298 N N . ILE A 1 161 ? 15.297 1.583 -31.777 1.00 90.19 161 ILE A N 1
ATOM 1299 C CA . ILE A 1 161 ? 13.834 1.710 -31.867 1.00 90.19 161 ILE A CA 1
ATOM 1300 C C . ILE A 1 161 ? 13.147 0.568 -31.110 1.00 90.19 161 ILE A C 1
ATOM 1302 O O . ILE A 1 161 ? 12.213 0.818 -30.350 1.00 90.19 161 ILE A O 1
ATOM 1306 N N . ALA A 1 162 ? 13.625 -0.671 -31.260 1.00 89.31 162 ALA A N 1
ATOM 1307 C CA . ALA A 1 162 ? 13.093 -1.814 -30.520 1.00 89.31 162 ALA A CA 1
ATOM 1308 C C . ALA A 1 162 ? 13.280 -1.653 -29.000 1.00 89.31 162 ALA A C 1
ATOM 1310 O O . ALA A 1 162 ? 12.341 -1.868 -28.235 1.00 89.31 162 ALA A O 1
ATOM 1311 N N . SER A 1 163 ? 14.462 -1.202 -28.565 1.00 91.31 163 SER A N 1
ATOM 1312 C CA . SER A 1 163 ? 14.727 -0.911 -27.152 1.00 91.31 163 SER A CA 1
ATOM 1313 C C . SER A 1 163 ? 13.800 0.177 -26.607 1.00 91.31 163 SER A C 1
ATOM 1315 O O . SER A 1 163 ? 13.239 0.012 -25.527 1.00 91.31 163 SER A O 1
ATOM 1317 N N . LEU A 1 164 ? 13.611 1.273 -27.349 1.00 89.62 164 LEU A N 1
ATOM 1318 C CA . LEU A 1 164 ? 12.720 2.366 -26.955 1.00 89.62 164 LEU A CA 1
ATOM 1319 C C . LEU A 1 164 ? 11.266 1.906 -26.870 1.00 89.62 164 LEU A C 1
ATOM 1321 O O . LEU A 1 164 ? 10.568 2.276 -25.930 1.00 89.62 164 LEU A O 1
ATOM 1325 N N . LYS A 1 165 ? 10.818 1.069 -27.810 1.00 92.56 165 LYS A N 1
ATOM 1326 C CA . LYS A 1 165 ? 9.468 0.501 -27.791 1.00 92.56 165 LYS A CA 1
ATOM 1327 C C . LYS A 1 165 ? 9.221 -0.309 -26.515 1.00 92.56 165 LYS A C 1
ATOM 1329 O O . LYS A 1 165 ? 8.206 -0.099 -25.863 1.00 92.56 165 LYS A O 1
ATOM 1334 N N . ASN A 1 166 ? 10.175 -1.152 -26.118 1.00 89.19 166 ASN A N 1
ATOM 1335 C CA . ASN A 1 166 ? 10.083 -1.905 -24.864 1.00 89.19 166 ASN A CA 1
ATOM 1336 C C . ASN A 1 166 ? 10.066 -0.981 -23.636 1.00 89.19 166 ASN A C 1
ATOM 1338 O O . ASN A 1 166 ? 9.310 -1.211 -22.698 1.00 89.19 166 ASN A O 1
ATOM 1342 N N . SER A 1 167 ? 10.866 0.092 -23.638 1.00 87.69 167 SER A N 1
ATOM 1343 C CA . SER A 1 167 ? 10.839 1.080 -22.553 1.00 87.69 167 SER A CA 1
ATOM 1344 C C . SER A 1 167 ? 9.497 1.812 -22.453 1.00 87.69 167 SER A C 1
ATOM 1346 O O . SER A 1 167 ? 9.031 2.055 -21.345 1.00 87.69 167 SER A O 1
ATOM 1348 N N . ILE A 1 168 ? 8.868 2.146 -23.584 1.00 88.94 168 ILE A N 1
ATOM 1349 C CA . ILE A 1 168 ? 7.546 2.790 -23.611 1.00 88.94 168 ILE A CA 1
ATOM 1350 C C . ILE A 1 168 ? 6.470 1.851 -23.057 1.00 88.94 168 ILE A C 1
ATOM 1352 O O . ILE A 1 168 ? 5.640 2.300 -22.268 1.00 88.94 168 ILE A O 1
ATOM 1356 N N . GLU A 1 169 ? 6.499 0.566 -23.415 1.00 88.81 169 GLU A N 1
ATOM 1357 C CA . GLU A 1 169 ? 5.535 -0.414 -22.894 1.00 88.81 169 GLU A CA 1
ATOM 1358 C C . GLU A 1 169 ? 5.651 -0.545 -21.368 1.00 88.81 169 GLU A C 1
ATOM 1360 O O . GLU A 1 169 ? 4.666 -0.392 -20.652 1.00 88.81 169 GLU A O 1
ATOM 1365 N N . ASN A 1 170 ? 6.878 -0.669 -20.850 1.00 86.31 170 ASN A N 1
ATOM 1366 C CA . ASN A 1 170 ? 7.118 -0.711 -19.406 1.00 86.31 170 ASN A CA 1
ATOM 1367 C C . ASN A 1 170 ? 6.623 0.558 -18.690 1.00 86.31 170 ASN A C 1
ATOM 1369 O O . ASN A 1 170 ? 6.083 0.481 -17.587 1.00 86.31 170 ASN A O 1
ATOM 1373 N N . LEU A 1 171 ? 6.799 1.737 -19.299 1.00 86.31 171 LEU A N 1
ATOM 1374 C CA . LEU A 1 171 ? 6.297 2.990 -18.730 1.00 86.31 171 LEU A CA 1
ATOM 1375 C C . LEU A 1 171 ? 4.768 3.002 -18.657 1.00 86.31 171 LEU A C 1
ATOM 1377 O O . LEU A 1 171 ? 4.209 3.448 -17.655 1.00 86.31 171 LEU A O 1
ATOM 1381 N N . LYS A 1 172 ? 4.091 2.474 -19.675 1.00 87.12 172 LYS A N 1
ATOM 1382 C CA . LYS A 1 172 ? 2.631 2.380 -19.695 1.00 87.12 172 LYS A CA 1
ATOM 1383 C C . LYS A 1 172 ? 2.109 1.490 -18.563 1.00 87.12 172 LYS A C 1
ATOM 1385 O O . LYS A 1 172 ? 1.234 1.924 -17.816 1.00 87.12 172 LYS A O 1
ATOM 1390 N N . ASP A 1 173 ? 2.728 0.330 -18.353 1.00 80.62 173 ASP A N 1
ATOM 1391 C CA . ASP A 1 173 ? 2.393 -0.566 -17.239 1.00 80.62 173 ASP A CA 1
ATOM 1392 C C . ASP A 1 173 ? 2.608 0.104 -15.873 1.00 80.62 173 ASP A C 1
ATOM 1394 O O . ASP A 1 173 ? 1.806 -0.052 -14.948 1.00 80.62 173 ASP A O 1
ATOM 1398 N N . THR A 1 174 ? 3.687 0.882 -15.719 1.00 80.31 174 THR A N 1
ATOM 1399 C CA . THR A 1 174 ? 3.918 1.632 -14.472 1.00 80.31 174 THR A CA 1
ATOM 1400 C C . THR A 1 174 ? 2.886 2.734 -14.255 1.00 80.31 174 THR A C 1
ATOM 1402 O O . THR A 1 174 ? 2.451 2.941 -13.122 1.00 80.31 174 THR A O 1
ATOM 1405 N N . GLN A 1 175 ? 2.456 3.414 -15.320 1.00 81.62 175 GLN A N 1
ATOM 1406 C CA . GLN A 1 175 ? 1.444 4.460 -15.237 1.00 81.62 175 GLN A CA 1
ATOM 1407 C C . GLN A 1 175 ? 0.085 3.886 -14.816 1.00 81.62 175 GLN A C 1
ATOM 1409 O O . GLN A 1 175 ? -0.580 4.471 -13.962 1.00 81.62 175 GLN A O 1
ATOM 1414 N N . GLU A 1 176 ? -0.304 2.728 -15.350 1.00 78.31 176 GLU A N 1
ATOM 1415 C CA . GLU A 1 176 ? -1.543 2.043 -14.969 1.00 78.31 176 GLU A CA 1
ATOM 1416 C C . GLU A 1 176 ? -1.512 1.579 -13.504 1.00 78.31 176 GLU A C 1
ATOM 1418 O O . GLU A 1 176 ? -2.454 1.827 -12.747 1.00 78.31 176 GLU A O 1
ATOM 1423 N N . LYS A 1 177 ? -0.389 1.003 -13.051 1.00 76.44 177 LYS A N 1
ATOM 1424 C CA . LYS A 1 177 ? -0.193 0.638 -11.636 1.00 76.44 177 LYS A CA 1
ATOM 1425 C C . LYS A 1 177 ? -0.296 1.847 -10.702 1.00 76.44 177 LYS A C 1
ATOM 1427 O O . LYS A 1 177 ? -0.914 1.749 -9.642 1.00 76.44 177 LYS A O 1
ATOM 1432 N N . LEU A 1 178 ? 0.281 2.986 -11.087 1.00 74.94 178 LEU A N 1
ATOM 1433 C CA . LEU A 1 178 ? 0.203 4.227 -10.311 1.00 74.94 178 LEU A CA 1
ATOM 1434 C C . LEU A 1 178 ? -1.222 4.786 -10.261 1.00 74.94 178 LEU A C 1
ATOM 1436 O O . LEU A 1 178 ? -1.674 5.177 -9.187 1.00 74.94 178 LEU A O 1
ATOM 1440 N N . ALA A 1 179 ? -1.940 4.789 -11.386 1.00 75.19 179 ALA A N 1
ATOM 1441 C CA . ALA A 1 179 ? -3.324 5.251 -11.440 1.00 75.19 179 ALA A CA 1
ATOM 1442 C C . ALA A 1 179 ? -4.238 4.412 -10.530 1.00 75.19 179 ALA A C 1
ATOM 1444 O O . ALA A 1 179 ? -5.013 4.966 -9.751 1.00 75.19 179 ALA A O 1
ATOM 1445 N N . ASN A 1 180 ? -4.086 3.085 -10.557 1.00 75.62 180 ASN A N 1
ATOM 1446 C CA . ASN A 1 180 ? -4.849 2.182 -9.693 1.00 75.62 180 ASN A CA 1
ATOM 1447 C C . ASN A 1 180 ? -4.517 2.393 -8.206 1.00 75.62 180 ASN A C 1
ATOM 1449 O O . ASN A 1 180 ? -5.421 2.465 -7.377 1.00 75.62 180 ASN A O 1
ATOM 1453 N N . SER A 1 181 ? -3.236 2.573 -7.868 1.00 72.88 181 SER A N 1
ATOM 1454 C CA . SER A 1 181 ? -2.805 2.890 -6.499 1.00 72.88 181 SER A CA 1
ATOM 1455 C C . SER A 1 181 ? -3.396 4.212 -5.988 1.00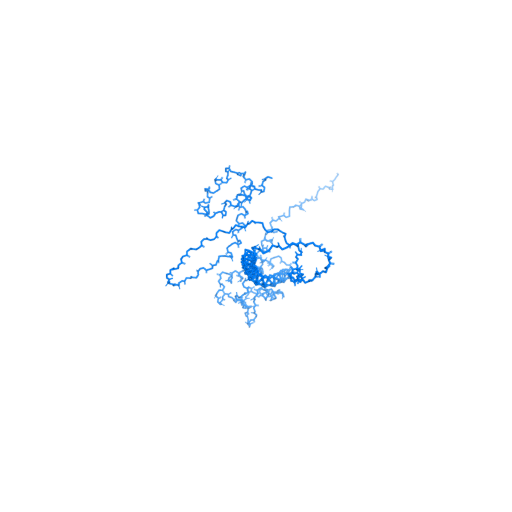 72.88 181 SER A C 1
ATOM 1457 O O . SER A 1 181 ? -3.872 4.293 -4.855 1.00 72.88 181 SER A O 1
ATOM 1459 N N . LEU A 1 182 ? -3.429 5.245 -6.837 1.00 75.50 182 LEU A N 1
ATOM 1460 C CA . LEU A 1 182 ? -3.983 6.553 -6.485 1.00 75.50 182 LEU A CA 1
ATOM 1461 C C . LEU A 1 182 ? -5.501 6.496 -6.262 1.00 75.50 182 LEU A C 1
ATOM 1463 O O . LEU A 1 182 ? -6.002 7.088 -5.304 1.00 75.50 182 LEU A O 1
ATOM 1467 N N . ASN A 1 183 ? -6.225 5.766 -7.114 1.00 77.75 183 ASN A N 1
ATOM 1468 C CA . ASN A 1 183 ? -7.669 5.582 -6.967 1.00 77.75 183 ASN A CA 1
ATOM 1469 C C . ASN A 1 183 ? -8.006 4.862 -5.654 1.00 77.75 183 ASN A C 1
ATOM 1471 O O . ASN A 1 183 ? -8.850 5.343 -4.900 1.00 77.75 183 ASN A O 1
ATOM 1475 N N . ASN A 1 184 ? -7.280 3.788 -5.329 1.00 77.31 184 ASN A N 1
ATOM 1476 C CA . ASN A 1 184 ? -7.461 3.049 -4.077 1.00 77.31 184 ASN A CA 1
ATOM 1477 C C . ASN A 1 184 ? -7.138 3.912 -2.845 1.00 77.31 184 ASN A C 1
ATOM 1479 O O . ASN A 1 184 ? -7.874 3.899 -1.863 1.00 77.31 184 ASN A O 1
ATOM 1483 N N . SER A 1 185 ? -6.069 4.713 -2.902 1.00 78.69 185 SER A N 1
ATOM 1484 C CA . SER A 1 185 ? -5.720 5.659 -1.830 1.00 78.69 185 SER A CA 1
ATOM 1485 C C . SER A 1 185 ? -6.812 6.717 -1.619 1.00 78.69 185 SER A C 1
ATOM 1487 O O . SER A 1 185 ? -7.194 7.021 -0.489 1.00 78.69 185 SER A O 1
ATOM 1489 N N . THR A 1 186 ? -7.375 7.235 -2.714 1.00 85.88 186 THR A N 1
ATOM 1490 C CA . THR A 1 186 ? -8.467 8.217 -2.668 1.00 85.88 186 THR A CA 1
ATOM 1491 C C . THR A 1 186 ? -9.724 7.617 -2.038 1.00 85.88 186 THR A C 1
ATOM 1493 O O . THR A 1 186 ? -10.333 8.249 -1.173 1.00 85.88 186 THR A O 1
ATOM 1496 N N . GLU A 1 187 ? -10.092 6.393 -2.424 1.00 88.75 187 GLU A N 1
ATOM 1497 C CA . GLU A 1 187 ? -11.226 5.678 -1.834 1.00 88.75 187 GLU A CA 1
ATOM 1498 C C . GLU A 1 187 ? -11.006 5.416 -0.335 1.00 88.75 187 GLU A C 1
ATOM 1500 O O . GLU A 1 187 ? -11.890 5.711 0.471 1.00 88.75 187 GLU A O 1
ATOM 1505 N N . ASN A 1 188 ? -9.809 4.964 0.059 1.00 88.44 188 ASN A N 1
ATOM 1506 C CA . ASN A 1 188 ? -9.444 4.750 1.463 1.00 88.44 188 ASN A CA 1
ATOM 1507 C C . ASN A 1 188 ? -9.632 6.014 2.307 1.00 88.44 188 ASN A C 1
ATOM 1509 O O . ASN A 1 188 ? -10.266 5.960 3.361 1.00 88.44 188 ASN A O 1
ATOM 1513 N N . CYS A 1 189 ? -9.131 7.158 1.835 1.00 89.88 189 CYS A N 1
ATOM 1514 C CA . CYS A 1 189 ? -9.298 8.443 2.513 1.00 89.88 189 CYS A CA 1
ATOM 1515 C C . CYS A 1 189 ? -10.775 8.841 2.646 1.00 89.88 189 CYS A C 1
ATOM 1517 O O . CYS A 1 189 ? -11.208 9.279 3.710 1.00 89.88 189 CYS A O 1
ATOM 1519 N N . GLN A 1 190 ? -11.570 8.681 1.585 1.00 93.31 190 GLN A N 1
ATOM 1520 C CA . GLN A 1 190 ? -12.992 9.035 1.611 1.00 93.31 190 GLN A CA 1
ATOM 1521 C C . GLN A 1 190 ? -13.780 8.174 2.601 1.00 93.31 190 GLN A C 1
ATOM 1523 O O . GLN A 1 190 ? -14.540 8.709 3.411 1.00 93.31 190 GLN A O 1
ATOM 1528 N N . VAL A 1 191 ? -13.581 6.855 2.566 1.00 94.81 191 VAL A N 1
ATOM 1529 C CA . VAL A 1 191 ? -14.248 5.919 3.479 1.00 94.81 191 VAL A CA 1
ATOM 1530 C C . VAL A 1 191 ? -13.806 6.158 4.922 1.00 94.81 191 VAL A C 1
ATOM 1532 O O . VAL A 1 191 ? -14.644 6.125 5.822 1.00 94.81 191 VAL A O 1
ATOM 1535 N N . PHE A 1 192 ? -12.525 6.455 5.150 1.00 96.00 192 PHE A N 1
ATOM 1536 C CA . PHE A 1 192 ? -12.008 6.805 6.473 1.00 96.00 192 PHE A CA 1
ATOM 1537 C C . PHE A 1 192 ? -12.664 8.075 7.030 1.00 96.00 192 PHE A C 1
ATOM 1539 O O . PHE A 1 192 ? -13.188 8.061 8.142 1.00 96.00 192 PHE A O 1
ATOM 1546 N N . ASN A 1 193 ? -12.738 9.148 6.241 1.00 93.81 193 ASN A N 1
ATOM 1547 C CA . ASN A 1 193 ? -13.379 10.394 6.674 1.00 93.81 193 ASN A CA 1
ATOM 1548 C C . ASN A 1 193 ? -14.874 10.190 6.985 1.00 93.81 193 ASN A C 1
ATOM 1550 O O . ASN A 1 193 ? -15.406 10.720 7.963 1.00 93.81 193 ASN A O 1
ATOM 1554 N N . GLN A 1 194 ? -15.566 9.378 6.180 1.00 94.56 194 GLN A N 1
ATOM 1555 C CA . GLN A 1 194 ? -16.951 8.977 6.453 1.00 94.56 194 GLN A CA 1
ATOM 1556 C C . GLN A 1 194 ? -17.080 8.137 7.729 1.00 94.56 194 GLN A C 1
ATOM 1558 O O . GLN A 1 194 ? -18.058 8.279 8.456 1.00 94.56 194 GLN A O 1
ATOM 1563 N N . PHE A 1 195 ? -16.110 7.270 8.020 1.00 95.94 195 PHE A N 1
ATOM 1564 C CA . PHE A 1 195 ? -16.070 6.513 9.266 1.00 95.94 195 PHE A CA 1
ATOM 1565 C C . PHE A 1 195 ? -15.928 7.432 10.485 1.00 95.94 195 PHE A C 1
ATOM 1567 O O . PHE A 1 195 ? -16.733 7.319 11.409 1.00 95.94 195 PHE A O 1
ATOM 1574 N N . VAL A 1 196 ? -14.974 8.367 10.472 1.00 94.00 196 VAL A N 1
ATOM 1575 C CA . VAL A 1 196 ? -14.726 9.293 11.593 1.00 94.00 196 VAL A CA 1
ATOM 1576 C C . VAL A 1 196 ? -15.929 10.215 11.834 1.00 94.00 196 VAL A C 1
ATOM 1578 O O . VAL A 1 196 ? -16.386 10.360 12.965 1.00 94.00 196 VAL A O 1
ATOM 1581 N N . SER A 1 197 ? -16.514 10.768 10.770 1.00 93.06 197 SER A N 1
ATOM 1582 C CA . SER A 1 197 ? -17.658 11.696 10.857 1.00 93.06 197 SER A CA 1
ATOM 1583 C C . SER A 1 197 ? -18.963 11.095 11.401 1.00 93.06 197 SER A C 1
ATOM 1585 O O . SER A 1 197 ? -19.876 11.848 11.732 1.00 93.06 197 SER A O 1
ATOM 1587 N N . GLN A 1 198 ? -19.087 9.767 11.519 1.00 93.25 198 GLN A N 1
ATOM 1588 C CA . GLN A 1 198 ? -20.279 9.134 12.107 1.00 93.25 198 GLN A CA 1
ATOM 1589 C C . GLN A 1 198 ? -20.292 9.142 13.640 1.00 93.25 198 GLN A C 1
ATOM 1591 O O . GLN A 1 198 ? -21.314 8.805 14.245 1.00 93.25 198 GLN A O 1
ATOM 1596 N N . PHE A 1 199 ? -19.181 9.495 14.284 1.00 90.50 199 PHE A N 1
ATOM 1597 C CA . PHE A 1 199 ? -19.115 9.567 15.735 1.00 90.50 199 PHE A CA 1
ATOM 1598 C C . PHE A 1 199 ? -19.548 10.950 16.234 1.00 90.50 199 PHE A C 1
ATOM 1600 O O . PHE A 1 199 ? -19.032 11.977 15.812 1.00 90.50 199 PHE A O 1
ATOM 1607 N N . ASN A 1 200 ? -20.478 10.966 17.193 1.00 88.25 200 ASN A N 1
ATOM 1608 C CA . ASN A 1 200 ? -20.987 12.199 17.811 1.00 88.25 200 ASN A CA 1
ATOM 1609 C C . ASN A 1 200 ? -20.190 12.629 19.059 1.00 88.25 200 ASN A C 1
ATOM 1611 O O . ASN A 1 200 ? -20.580 13.571 19.740 1.00 88.25 200 ASN A O 1
ATOM 1615 N N . SER A 1 201 ? -19.150 11.883 19.436 1.00 91.75 201 SER A N 1
ATOM 1616 C CA . SER A 1 201 ? -18.384 12.083 20.670 1.00 91.75 201 SER A CA 1
ATOM 1617 C C . SER A 1 201 ? -16.929 11.723 20.417 1.00 91.75 201 SER A C 1
ATOM 1619 O O . SER A 1 201 ? -16.655 10.652 19.872 1.00 91.75 201 SER A O 1
ATOM 1621 N N . LEU A 1 202 ? -16.027 12.610 20.843 1.00 90.75 202 LEU A N 1
ATOM 1622 C CA . LEU A 1 202 ? -14.583 12.460 20.681 1.00 90.75 202 LEU A CA 1
ATOM 1623 C C . LEU A 1 202 ? -14.076 11.179 21.354 1.00 90.75 202 LEU A C 1
ATOM 1625 O O . LEU A 1 202 ? -13.399 10.393 20.700 1.00 90.75 202 LEU A O 1
ATOM 1629 N N . ASP A 1 203 ? -14.510 10.890 22.584 1.00 91.81 203 ASP A N 1
ATOM 1630 C CA . ASP A 1 203 ? -14.146 9.660 23.307 1.00 91.81 203 ASP A CA 1
ATOM 1631 C C . ASP A 1 203 ? -14.492 8.389 22.523 1.00 91.81 203 ASP A C 1
ATOM 1633 O O . ASP A 1 203 ? -13.722 7.427 22.477 1.00 91.81 203 ASP A O 1
ATOM 1637 N N . LYS A 1 204 ? -15.665 8.376 21.874 1.00 93.25 204 LYS A N 1
ATOM 1638 C CA . LYS A 1 204 ? -16.100 7.236 21.059 1.00 93.25 204 LYS A CA 1
ATOM 1639 C C . LYS A 1 204 ? -15.261 7.105 19.796 1.00 93.25 204 LYS A C 1
ATOM 1641 O O . LYS A 1 204 ? -14.885 5.986 19.450 1.00 93.25 204 LYS A O 1
ATOM 1646 N N . THR A 1 205 ? -14.951 8.223 19.139 1.00 93.94 205 THR A N 1
ATOM 1647 C CA . THR A 1 205 ? -14.041 8.252 17.988 1.00 93.94 205 THR A CA 1
ATOM 1648 C C . THR A 1 205 ? -12.675 7.698 18.378 1.00 93.94 205 THR A C 1
ATOM 1650 O O . THR A 1 205 ? -12.170 6.787 17.730 1.00 93.94 205 THR A O 1
ATOM 1653 N N . LEU A 1 206 ? -12.105 8.192 19.476 1.00 94.56 206 LEU A N 1
ATOM 1654 C CA . LEU A 1 206 ? -10.764 7.846 19.934 1.00 94.56 206 LEU A CA 1
ATOM 1655 C C . LEU A 1 206 ? -10.685 6.382 20.398 1.00 94.56 206 LEU A C 1
ATOM 1657 O O . LEU A 1 206 ? -9.744 5.673 20.041 1.00 94.56 206 LEU A O 1
ATOM 1661 N N . SER A 1 207 ? -11.711 5.876 21.092 1.00 95.12 207 SER A N 1
ATOM 1662 C CA . SER A 1 207 ? -11.832 4.450 21.436 1.00 95.12 207 SER A CA 1
ATOM 1663 C C . SER A 1 207 ? -11.900 3.554 20.189 1.00 95.12 207 SER A C 1
ATOM 1665 O O . SER A 1 207 ? -11.191 2.544 20.087 1.00 95.12 207 SER A O 1
ATOM 1667 N N . ALA A 1 208 ? -12.706 3.937 19.193 1.00 95.94 208 ALA A N 1
ATOM 1668 C CA . ALA A 1 208 ? -12.828 3.200 17.938 1.00 95.94 208 ALA A CA 1
ATOM 1669 C C . ALA A 1 208 ? -11.514 3.194 17.140 1.00 95.94 208 ALA A C 1
ATOM 1671 O O . ALA A 1 208 ? -11.063 2.136 16.690 1.00 95.94 208 ALA A O 1
ATOM 1672 N N . LEU A 1 209 ? -10.864 4.352 17.006 1.00 96.44 209 LEU A N 1
ATOM 1673 C CA . LEU A 1 209 ? -9.586 4.490 16.309 1.00 96.44 209 LEU A CA 1
ATOM 1674 C C . LEU A 1 209 ? -8.473 3.700 17.003 1.00 96.44 209 LEU A C 1
ATOM 1676 O O . LEU A 1 209 ? -7.734 2.989 16.326 1.00 96.44 209 LEU A O 1
ATOM 1680 N N . ASN A 1 210 ? -8.390 3.731 18.335 1.00 96.38 210 ASN A N 1
ATOM 1681 C CA . ASN A 1 210 ? -7.414 2.932 19.080 1.00 96.38 210 ASN A CA 1
ATOM 1682 C C . ASN A 1 210 ? -7.660 1.423 18.947 1.00 96.38 210 ASN A C 1
ATOM 1684 O O . ASN A 1 210 ? -6.711 0.653 18.785 1.00 96.38 210 ASN A O 1
ATOM 1688 N N . THR A 1 211 ? -8.926 0.994 18.930 1.00 96.56 211 THR A N 1
ATOM 1689 C CA . THR A 1 211 ? -9.285 -0.412 18.677 1.00 96.56 211 THR A CA 1
ATOM 1690 C C . THR A 1 211 ? -8.825 -0.850 17.278 1.00 96.56 211 THR A C 1
ATOM 1692 O O . THR A 1 211 ? -8.212 -1.908 17.119 1.00 96.56 211 THR A O 1
ATOM 1695 N N . LEU A 1 212 ? -9.059 -0.022 16.251 1.00 96.62 212 LEU A N 1
ATOM 1696 C CA . LEU A 1 212 ? -8.588 -0.283 14.886 1.00 96.62 212 LEU A CA 1
ATOM 1697 C C . LEU A 1 212 ? -7.062 -0.288 14.785 1.00 96.62 212 LEU A C 1
ATOM 1699 O O . LEU A 1 212 ? -6.493 -1.212 14.201 1.00 96.62 212 LEU A O 1
ATOM 1703 N N . LYS A 1 213 ? -6.399 0.703 15.390 1.00 96.69 213 LYS A N 1
ATOM 1704 C CA . LYS A 1 213 ? -4.938 0.799 15.471 1.00 96.69 213 LYS A CA 1
ATOM 1705 C C . LYS A 1 213 ? -4.347 -0.482 16.046 1.00 96.69 213 LYS A C 1
ATOM 1707 O O . LYS A 1 213 ? -3.426 -1.033 15.451 1.00 96.69 213 LYS A O 1
ATOM 1712 N N . PHE A 1 214 ? -4.909 -0.998 17.138 1.00 95.62 214 PHE A N 1
ATOM 1713 C CA . PHE A 1 214 ? -4.462 -2.250 17.742 1.00 95.62 214 PHE A CA 1
ATOM 1714 C C . PHE A 1 214 ? -4.579 -3.439 16.776 1.00 95.62 214 PHE A C 1
ATOM 1716 O O . PHE A 1 214 ? -3.606 -4.172 16.579 1.00 95.62 214 PHE A O 1
ATOM 1723 N N . TYR A 1 215 ? -5.735 -3.625 16.127 1.00 95.44 215 TYR A N 1
ATOM 1724 C CA . TYR A 1 215 ? -5.906 -4.714 15.159 1.00 95.44 215 TYR A CA 1
ATOM 1725 C C . TYR A 1 215 ? -4.939 -4.600 13.979 1.00 95.44 215 TYR A C 1
ATOM 1727 O O . TYR A 1 215 ? -4.299 -5.584 13.608 1.00 95.44 215 TYR A O 1
ATOM 1735 N N . PHE A 1 216 ? -4.793 -3.405 13.411 1.00 96.56 216 PHE A N 1
ATOM 1736 C CA . PHE A 1 216 ? -3.948 -3.187 12.240 1.00 96.56 216 PHE A CA 1
ATOM 1737 C C . PHE A 1 216 ? -2.469 -3.340 12.594 1.00 96.56 216 PHE A C 1
ATOM 1739 O O . PHE A 1 216 ? -1.740 -4.023 11.881 1.00 96.56 216 PHE A O 1
ATOM 1746 N N . GLN A 1 217 ? -2.030 -2.817 13.739 1.00 95.88 217 GLN A N 1
ATOM 1747 C CA . GLN A 1 217 ? -0.665 -2.993 14.229 1.00 95.88 217 GLN A CA 1
ATOM 1748 C C . GLN A 1 217 ? -0.322 -4.473 14.461 1.00 95.88 217 GLN A C 1
ATOM 1750 O O . GLN A 1 217 ? 0.775 -4.916 14.117 1.00 95.88 217 GLN A O 1
ATOM 1755 N N . ASN A 1 218 ? -1.253 -5.274 14.987 1.00 94.25 218 ASN A N 1
ATOM 1756 C CA . ASN A 1 218 ? -1.034 -6.712 15.178 1.00 94.25 218 ASN A CA 1
ATOM 1757 C C . ASN A 1 218 ? -0.805 -7.466 13.861 1.00 94.25 218 ASN A C 1
ATOM 1759 O O . ASN A 1 218 ? -0.014 -8.412 13.826 1.00 94.25 218 ASN A O 1
ATOM 1763 N N . ILE A 1 219 ? -1.469 -7.037 12.789 1.00 94.81 219 ILE A N 1
ATOM 1764 C CA . ILE A 1 219 ? -1.303 -7.601 11.447 1.00 94.81 219 ILE A CA 1
ATOM 1765 C C . ILE A 1 219 ? 0.009 -7.113 10.832 1.00 94.81 219 ILE A C 1
ATOM 1767 O O . ILE A 1 219 ? 0.824 -7.923 10.399 1.00 94.81 219 ILE A O 1
ATOM 1771 N N . LEU A 1 220 ? 0.264 -5.802 10.864 1.00 94.06 220 LEU A N 1
ATOM 1772 C CA . LEU A 1 220 ? 1.467 -5.189 10.290 1.00 94.06 220 LEU A CA 1
ATOM 1773 C C . LEU A 1 220 ? 2.762 -5.685 10.953 1.00 94.06 220 LEU A C 1
ATOM 1775 O O . LEU A 1 220 ? 3.778 -5.843 10.282 1.00 94.06 220 LEU A O 1
ATOM 1779 N N . THR A 1 221 ? 2.733 -5.990 12.252 1.00 93.62 221 THR A N 1
ATOM 1780 C CA . THR A 1 221 ? 3.889 -6.562 12.969 1.00 93.62 221 THR A CA 1
ATOM 1781 C C . THR A 1 221 ? 4.159 -8.026 12.623 1.00 93.62 221 THR A C 1
ATOM 1783 O O . THR A 1 221 ? 5.253 -8.528 12.883 1.00 93.62 221 THR A O 1
ATOM 1786 N N . SER A 1 222 ? 3.185 -8.765 12.087 1.00 91.56 222 SER A N 1
ATOM 1787 C CA . SER A 1 222 ? 3.320 -10.199 11.798 1.00 91.56 222 SER A CA 1
ATOM 1788 C C . SER A 1 222 ? 2.388 -10.648 10.659 1.00 91.56 222 SER A C 1
ATOM 1790 O O . SER A 1 222 ? 1.520 -11.496 10.885 1.00 91.56 222 SER A O 1
ATOM 1792 N N . PRO A 1 223 ? 2.586 -10.151 9.420 1.00 87.31 223 PRO A N 1
ATOM 1793 C CA . PRO A 1 223 ? 1.638 -10.343 8.315 1.00 87.31 223 PRO A CA 1
ATOM 1794 C C . PRO A 1 223 ? 1.536 -11.799 7.840 1.00 87.31 223 PRO A C 1
ATOM 1796 O O . PRO A 1 223 ? 0.531 -12.206 7.260 1.00 87.31 223 PRO A O 1
ATOM 1799 N N . ALA A 1 224 ? 2.562 -12.611 8.109 1.00 85.38 224 ALA A N 1
ATOM 1800 C CA . ALA A 1 224 ? 2.582 -14.032 7.773 1.00 85.38 224 ALA A CA 1
ATOM 1801 C C . ALA A 1 224 ? 1.804 -14.914 8.770 1.00 85.38 224 ALA A C 1
ATOM 1803 O O . ALA A 1 224 ? 1.648 -16.106 8.517 1.00 85.38 224 ALA A O 1
ATOM 1804 N N . ASN A 1 225 ? 1.341 -14.376 9.908 1.00 90.25 225 ASN A N 1
ATOM 1805 C CA . ASN A 1 225 ? 0.661 -15.164 10.933 1.00 90.25 225 ASN A CA 1
ATOM 1806 C C . ASN A 1 225 ? -0.857 -15.245 10.661 1.00 90.25 225 ASN A C 1
ATOM 1808 O O . ASN A 1 225 ? -1.571 -14.265 10.891 1.00 90.25 225 ASN A O 1
ATOM 1812 N N . PRO A 1 226 ? -1.402 -16.421 10.285 1.00 86.81 226 PRO A N 1
ATOM 1813 C CA . PRO A 1 226 ? -2.810 -16.553 9.909 1.00 86.81 226 PRO A CA 1
ATOM 1814 C C . PRO A 1 226 ? -3.792 -16.264 11.047 1.00 86.81 226 PRO A C 1
ATOM 1816 O O . PRO A 1 226 ? -4.949 -15.955 10.784 1.00 86.81 226 PRO A O 1
ATOM 1819 N N . GLN A 1 227 ? -3.360 -16.390 12.307 1.00 87.19 227 GLN A N 1
ATOM 1820 C CA . GLN A 1 227 ? -4.206 -16.124 13.475 1.00 87.19 227 GLN A CA 1
ATOM 1821 C C . GLN A 1 227 ? -4.357 -14.625 13.741 1.00 87.19 227 GLN A C 1
ATOM 1823 O O . GLN A 1 227 ? -5.390 -14.190 14.239 1.00 87.19 227 GLN A O 1
ATOM 1828 N N . ARG A 1 228 ? -3.336 -13.829 13.401 1.00 90.38 228 ARG A N 1
ATOM 1829 C CA . ARG A 1 228 ? -3.342 -12.372 13.602 1.00 90.38 228 ARG A CA 1
ATOM 1830 C C . ARG A 1 228 ? -4.067 -11.635 12.485 1.00 90.38 228 ARG A C 1
ATOM 1832 O O . ARG A 1 228 ? -4.604 -10.564 12.725 1.00 90.38 228 ARG A O 1
ATOM 1839 N N . ASN A 1 229 ? -4.172 -12.254 11.314 1.00 92.81 229 ASN A N 1
ATOM 1840 C CA . ASN A 1 229 ? -4.871 -11.719 10.145 1.00 92.81 229 ASN A CA 1
ATOM 1841 C C . ASN A 1 229 ? -6.401 -11.801 10.256 1.00 92.81 229 ASN A C 1
ATOM 1843 O O . ASN A 1 229 ? -7.088 -11.663 9.248 1.00 92.81 229 ASN A O 1
ATOM 1847 N N . LYS A 1 230 ? -6.958 -12.064 11.443 1.00 94.38 230 LYS A N 1
ATOM 1848 C CA . LYS A 1 230 ? -8.401 -12.208 11.648 1.00 94.38 230 LYS A CA 1
ATOM 1849 C C . LYS A 1 230 ? -8.875 -11.287 12.755 1.00 94.38 230 LYS A C 1
ATOM 1851 O O . LYS A 1 230 ? -8.328 -11.290 13.854 1.00 94.38 230 LYS A O 1
ATOM 1856 N N . ILE A 1 231 ? -9.955 -10.569 12.487 1.00 95.56 231 ILE A N 1
ATOM 1857 C CA . ILE A 1 231 ? -10.685 -9.799 13.489 1.00 95.56 231 ILE A CA 1
ATOM 1858 C C . ILE A 1 231 ? -11.973 -10.553 13.792 1.00 95.56 231 ILE A C 1
ATOM 1860 O O . ILE A 1 231 ? -12.804 -10.756 12.905 1.00 95.56 231 ILE A O 1
ATOM 1864 N N . ASN A 1 232 ? -12.137 -10.988 15.041 1.00 95.12 232 ASN A N 1
ATOM 1865 C CA . ASN A 1 232 ? -13.370 -11.626 15.483 1.00 95.12 232 ASN A CA 1
ATOM 1866 C C . ASN A 1 232 ? -14.447 -10.566 15.747 1.00 95.12 232 ASN A C 1
ATOM 1868 O O . ASN A 1 232 ? -14.350 -9.813 16.715 1.00 95.12 232 ASN A O 1
ATOM 1872 N N . MET A 1 233 ? -15.503 -10.553 14.932 1.00 94.06 233 MET A N 1
ATOM 1873 C CA . MET A 1 233 ? -16.602 -9.594 15.067 1.00 94.06 233 MET A CA 1
ATOM 1874 C C . MET A 1 233 ? -17.480 -9.852 16.300 1.00 94.06 233 MET A C 1
ATOM 1876 O O . MET A 1 233 ? -18.305 -9.013 16.659 1.00 94.06 233 MET A O 1
ATOM 1880 N N . THR A 1 234 ? -17.335 -11.007 16.962 1.00 94.38 234 THR A N 1
ATOM 1881 C CA . THR A 1 234 ? -18.073 -11.303 18.196 1.00 94.38 234 THR A CA 1
ATOM 1882 C C . THR A 1 234 ? -17.401 -10.762 19.454 1.00 94.38 234 THR A C 1
ATOM 1884 O O . THR A 1 234 ? -18.047 -10.795 20.504 1.00 94.38 234 THR A O 1
ATOM 1887 N N . ASN A 1 235 ? -16.142 -10.310 19.357 1.00 94.56 235 ASN A N 1
ATOM 1888 C CA . ASN A 1 235 ? -15.376 -9.737 20.465 1.00 94.56 235 ASN A CA 1
ATOM 1889 C C . ASN A 1 235 ? -16.106 -8.504 21.030 1.00 94.56 235 ASN A C 1
ATOM 1891 O O . ASN A 1 235 ? -16.676 -7.720 20.271 1.00 94.56 235 ASN A O 1
ATOM 1895 N N . GLU A 1 236 ? -16.099 -8.352 22.354 1.00 94.62 236 GLU A N 1
ATOM 1896 C CA . GLU A 1 236 ? -16.664 -7.193 23.045 1.00 94.62 236 GLU A CA 1
ATOM 1897 C C . GLU A 1 236 ? -16.041 -5.879 22.568 1.00 94.62 236 GLU A C 1
ATOM 1899 O O . GLU A 1 236 ? -16.790 -4.952 22.281 1.00 94.62 236 GLU A O 1
ATOM 1904 N N . ASP A 1 237 ? -14.723 -5.814 22.357 1.00 93.38 237 ASP A N 1
ATOM 1905 C CA . ASP A 1 237 ? -14.057 -4.597 21.863 1.00 93.38 237 ASP A CA 1
ATOM 1906 C C . ASP A 1 237 ? -14.592 -4.187 20.487 1.00 93.38 237 ASP A C 1
ATOM 1908 O O . ASP A 1 237 ? -14.940 -3.030 20.242 1.00 93.38 237 ASP A O 1
ATOM 1912 N N . TYR A 1 238 ? -14.737 -5.164 19.587 1.00 95.25 238 TYR A N 1
ATOM 1913 C CA . TYR A 1 238 ? -15.314 -4.931 18.268 1.00 95.25 238 TYR A CA 1
ATOM 1914 C C . TYR A 1 238 ? -16.777 -4.489 18.380 1.00 95.25 238 TYR A C 1
ATOM 1916 O O . TYR A 1 238 ? -17.190 -3.520 17.744 1.00 95.25 238 TYR A O 1
ATOM 1924 N N . LYS A 1 239 ? -17.580 -5.179 19.195 1.00 95.38 239 LYS A N 1
ATOM 1925 C CA . LYS A 1 239 ? -19.002 -4.866 19.373 1.00 95.38 239 LYS A CA 1
ATOM 1926 C C . LYS A 1 239 ? -19.222 -3.485 19.974 1.00 95.38 239 LYS A C 1
ATOM 1928 O O . LYS A 1 239 ? -20.092 -2.766 19.494 1.00 95.38 239 LYS A O 1
ATOM 1933 N N . ASN A 1 240 ? -18.447 -3.117 20.981 1.00 94.12 240 ASN A N 1
ATOM 1934 C CA . ASN A 1 240 ? -18.659 -1.893 21.738 1.00 94.12 240 ASN A CA 1
ATOM 1935 C C . ASN A 1 240 ? -18.101 -0.672 21.001 1.00 94.12 240 ASN A C 1
ATOM 1937 O O . ASN A 1 240 ? -18.767 0.361 20.955 1.00 94.12 240 ASN A O 1
ATOM 1941 N N . ASN A 1 241 ? -16.926 -0.804 20.375 1.00 94.44 241 ASN A N 1
ATOM 1942 C CA . ASN A 1 241 ? -16.214 0.343 19.806 1.00 94.44 241 ASN A CA 1
ATOM 1943 C C . ASN A 1 241 ? -16.398 0.484 18.290 1.00 94.44 241 ASN A C 1
ATOM 1945 O O . ASN A 1 241 ? -16.354 1.597 17.773 1.00 94.44 241 ASN A O 1
ATOM 1949 N N . LEU A 1 242 ? -16.610 -0.617 17.558 1.00 94.81 242 LEU A N 1
ATOM 1950 C CA . LEU A 1 242 ? -16.579 -0.607 16.090 1.00 94.81 242 LEU A CA 1
ATOM 1951 C C . LEU A 1 242 ? -17.935 -0.901 15.443 1.00 94.81 242 LEU A C 1
ATOM 1953 O O . LEU A 1 242 ? -18.337 -0.200 14.517 1.00 94.81 242 LEU A O 1
ATOM 1957 N N . SER A 1 243 ? -18.663 -1.904 15.937 1.00 92.69 243 SER A N 1
ATOM 1958 C CA . SER A 1 243 ? -19.944 -2.341 15.362 1.00 92.69 243 SER A CA 1
ATOM 1959 C C . SER A 1 243 ? -21.057 -1.279 15.289 1.00 92.69 243 SER A C 1
ATOM 1961 O O . SER A 1 243 ? -21.863 -1.366 14.359 1.00 92.69 243 SER A O 1
ATOM 1963 N N . PRO A 1 244 ? -21.128 -0.264 16.182 1.00 92.62 244 PRO A N 1
ATOM 1964 C CA . PRO A 1 244 ? -22.144 0.782 16.078 1.00 92.62 244 PRO A CA 1
ATOM 1965 C C . PRO A 1 244 ? -21.975 1.660 14.830 1.00 92.62 244 PRO A C 1
ATOM 1967 O O . PRO A 1 244 ? -22.936 2.283 14.380 1.00 92.62 244 PRO A O 1
ATOM 1970 N N . ASN A 1 245 ? -20.765 1.714 14.264 1.00 92.81 245 ASN A N 1
ATOM 1971 C CA . ASN A 1 245 ? -20.455 2.511 13.087 1.00 92.81 245 ASN A CA 1
ATOM 1972 C C . ASN A 1 245 ? -20.754 1.713 11.811 1.00 92.81 245 ASN A C 1
ATOM 1974 O O . ASN A 1 245 ? -20.205 0.635 11.593 1.00 92.81 245 ASN A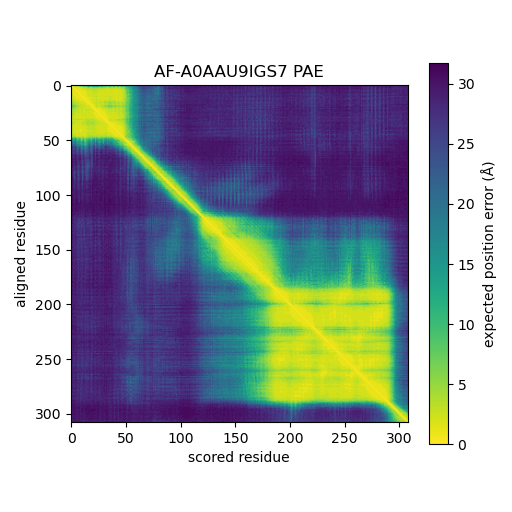 O 1
ATOM 1978 N N . ARG A 1 246 ? -21.598 2.245 10.921 1.00 93.69 246 ARG A N 1
ATOM 1979 C CA . ARG A 1 246 ? -22.012 1.522 9.704 1.00 93.69 246 ARG A CA 1
ATOM 1980 C C . ARG A 1 246 ? -20.899 1.448 8.658 1.00 93.69 246 ARG A C 1
ATOM 1982 O O . ARG A 1 246 ? -20.918 0.549 7.819 1.00 93.69 246 ARG A O 1
ATOM 1989 N N . MET A 1 247 ? -19.929 2.360 8.714 1.00 94.75 247 MET A N 1
ATOM 1990 C CA . MET A 1 247 ? -18.809 2.415 7.774 1.00 94.75 247 MET A CA 1
ATOM 1991 C C . MET A 1 247 ? -17.689 1.441 8.111 1.00 94.75 247 MET A C 1
ATOM 1993 O O . MET A 1 247 ? -16.868 1.179 7.237 1.00 94.75 247 MET A O 1
ATOM 1997 N N . ILE A 1 248 ? -17.654 0.862 9.320 1.00 95.81 248 ILE A N 1
ATOM 1998 C CA . ILE A 1 248 ? -16.547 -0.013 9.736 1.00 95.81 248 ILE A CA 1
ATOM 1999 C C . ILE A 1 248 ? -16.303 -1.148 8.746 1.00 95.81 248 ILE A C 1
ATOM 2001 O O . ILE A 1 248 ? -15.165 -1.440 8.393 1.00 95.81 248 ILE A O 1
ATOM 2005 N N . ARG A 1 249 ? -17.374 -1.780 8.260 1.00 95.19 249 ARG A N 1
ATOM 2006 C CA . ARG A 1 249 ? -17.257 -2.893 7.326 1.00 95.19 249 ARG A CA 1
ATOM 2007 C C . ARG A 1 249 ? -16.634 -2.436 6.015 1.00 95.19 249 ARG A C 1
ATOM 2009 O O . ARG A 1 249 ? -15.725 -3.097 5.529 1.00 95.19 249 ARG A O 1
ATOM 2016 N N . ARG A 1 250 ? -17.093 -1.303 5.477 1.00 95.94 250 ARG A N 1
ATOM 2017 C CA . ARG A 1 250 ? -16.548 -0.756 4.235 1.00 95.94 250 ARG A CA 1
ATOM 2018 C C . ARG A 1 250 ? -15.092 -0.338 4.412 1.00 95.94 250 ARG A C 1
ATOM 2020 O O . ARG A 1 250 ? -14.295 -0.628 3.534 1.00 95.94 250 ARG A O 1
ATOM 2027 N N . LEU A 1 251 ? -14.751 0.276 5.547 1.00 96.31 251 LEU A N 1
ATOM 2028 C CA . LEU A 1 251 ? -13.379 0.645 5.894 1.00 96.31 251 LEU A CA 1
ATOM 2029 C C . LEU A 1 251 ? -12.467 -0.584 5.905 1.00 96.31 251 LEU A C 1
ATOM 2031 O O . LEU A 1 251 ? -11.441 -0.589 5.241 1.00 96.31 251 LEU A O 1
ATOM 2035 N N . LEU A 1 252 ? -12.878 -1.654 6.587 1.00 96.69 252 LEU A N 1
ATOM 2036 C CA . LEU A 1 252 ? -12.132 -2.910 6.599 1.00 96.69 252 LEU A CA 1
ATOM 2037 C C . LEU A 1 252 ? -12.017 -3.512 5.187 1.00 96.69 252 LEU A C 1
ATOM 2039 O O . LEU A 1 252 ? -10.942 -3.961 4.808 1.00 96.69 252 LEU A O 1
ATOM 2043 N N . GLU A 1 253 ? -13.078 -3.489 4.380 1.00 95.75 253 GLU A N 1
ATOM 2044 C CA . GLU A 1 253 ? -13.033 -3.989 2.998 1.00 95.75 253 GLU A CA 1
ATOM 2045 C C . GLU A 1 253 ? -12.019 -3.228 2.127 1.00 95.75 253 GLU A C 1
ATOM 2047 O O . GLU A 1 253 ? -11.207 -3.863 1.454 1.00 95.75 253 GLU A O 1
ATOM 2052 N N . VAL A 1 254 ? -12.002 -1.891 2.175 1.00 94.50 254 VAL A N 1
ATOM 2053 C CA . VAL A 1 254 ? -11.040 -1.085 1.395 1.00 94.50 254 VAL A CA 1
ATOM 2054 C C . VAL A 1 254 ? -9.609 -1.184 1.944 1.00 94.50 254 VAL A C 1
ATOM 2056 O O . VAL A 1 254 ? -8.642 -1.105 1.188 1.00 94.50 254 VAL A O 1
ATOM 2059 N N . SER A 1 255 ? -9.452 -1.489 3.237 1.00 94.69 255 SER A N 1
ATOM 2060 C CA . SER A 1 255 ? -8.162 -1.848 3.842 1.00 94.69 255 SER A CA 1
ATOM 2061 C C . SER A 1 255 ? -7.679 -3.266 3.497 1.00 94.69 255 SER A C 1
ATOM 2063 O O . SER A 1 255 ? -6.585 -3.635 3.920 1.00 94.69 255 SER A O 1
ATOM 2065 N N . GLY A 1 256 ? -8.452 -4.064 2.748 1.00 95.12 256 GLY A N 1
ATOM 2066 C CA . GLY A 1 256 ? -8.054 -5.406 2.303 1.00 95.12 256 GLY A CA 1
ATOM 2067 C C . GLY A 1 256 ? -8.575 -6.567 3.153 1.00 95.12 256 GLY A C 1
ATOM 2068 O O . GLY A 1 256 ? -7.983 -7.646 3.147 1.00 95.12 256 GLY A O 1
ATOM 2069 N N . PHE A 1 257 ? -9.656 -6.371 3.910 1.00 96.81 257 PHE A N 1
ATOM 2070 C CA . PHE A 1 257 ? -10.320 -7.450 4.642 1.00 96.81 257 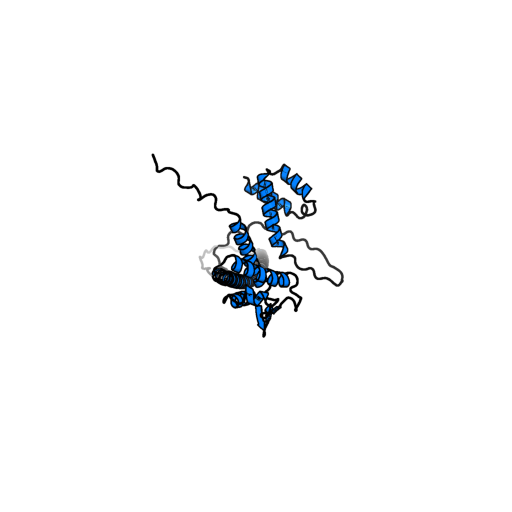PHE A CA 1
ATOM 2071 C C . PHE A 1 257 ? -11.525 -8.013 3.888 1.00 96.81 257 PHE A C 1
ATOM 2073 O O . PHE A 1 257 ? -12.248 -7.312 3.184 1.00 96.81 257 PHE A O 1
ATOM 2080 N N . HIS A 1 258 ? -11.813 -9.286 4.134 1.00 96.31 258 HIS A N 1
ATOM 2081 C CA . HIS A 1 258 ? -12.971 -9.980 3.593 1.00 96.31 258 HIS A CA 1
ATOM 2082 C C . HIS A 1 258 ? -13.746 -10.693 4.699 1.00 96.31 258 HIS A C 1
ATOM 2084 O O . HIS A 1 258 ? -13.169 -11.312 5.596 1.00 96.31 258 HIS A O 1
ATOM 2090 N N . LEU A 1 259 ? -15.074 -10.636 4.617 1.00 96.12 259 LEU A N 1
ATOM 2091 C CA . LEU A 1 259 ? -15.949 -11.312 5.568 1.00 96.12 259 LEU A CA 1
ATOM 2092 C C . LEU A 1 259 ? -15.935 -12.827 5.330 1.00 96.12 259 LEU A C 1
ATOM 2094 O O . LEU A 1 259 ? -16.288 -13.298 4.248 1.00 96.12 259 LEU A O 1
ATOM 2098 N N . LYS A 1 260 ? -15.592 -13.595 6.365 1.00 95.38 260 LYS A N 1
ATOM 2099 C CA . LYS A 1 260 ? -15.652 -15.061 6.388 1.00 95.38 260 LYS A CA 1
ATOM 2100 C C . LYS A 1 260 ? -16.321 -15.531 7.677 1.00 95.38 260 LYS A C 1
ATOM 2102 O O . LYS A 1 260 ? -15.691 -15.701 8.722 1.00 95.38 260 LYS A O 1
ATOM 2107 N N . GLY A 1 261 ? -17.634 -15.740 7.597 1.00 93.81 261 GLY A N 1
ATOM 2108 C CA . GLY A 1 261 ? -18.452 -16.109 8.751 1.00 93.81 261 GLY A CA 1
ATOM 2109 C C . GLY A 1 261 ? -18.484 -14.985 9.785 1.00 93.81 261 GLY A C 1
ATOM 2110 O O . GLY A 1 261 ? -18.991 -13.906 9.499 1.00 93.81 261 GLY A O 1
ATOM 2111 N N . ILE A 1 262 ? -17.938 -15.246 10.976 1.00 94.25 262 ILE A N 1
ATOM 2112 C CA . ILE A 1 262 ? -17.856 -14.275 12.084 1.00 94.25 262 ILE A CA 1
ATOM 2113 C C . ILE A 1 262 ? -16.543 -13.474 12.106 1.00 94.25 262 ILE A C 1
ATOM 2115 O O . ILE A 1 262 ? -16.337 -12.654 13.002 1.00 94.25 262 ILE A O 1
ATOM 2119 N N . PHE A 1 263 ? -15.640 -13.728 11.156 1.00 96.31 263 PHE A N 1
ATOM 2120 C CA . PHE A 1 263 ? -14.331 -13.086 11.090 1.00 96.31 263 PHE A CA 1
ATOM 2121 C C . PHE A 1 263 ? -14.234 -12.145 9.893 1.00 96.31 263 PHE A C 1
ATOM 2123 O O . PHE A 1 263 ? -14.698 -12.466 8.799 1.00 96.31 263 PHE A O 1
ATOM 2130 N N . MET A 1 264 ? -13.551 -11.021 10.089 1.00 96.38 264 MET A N 1
ATOM 2131 C CA . MET A 1 264 ? -12.955 -10.256 8.996 1.00 96.38 264 MET A CA 1
ATOM 2132 C C . MET A 1 264 ? -11.521 -10.752 8.825 1.00 96.38 264 MET A C 1
ATOM 2134 O O . MET A 1 264 ? -10.701 -10.575 9.726 1.00 96.38 264 MET A O 1
ATOM 2138 N N . GLU A 1 265 ? -11.229 -11.418 7.711 1.00 96.25 265 GLU A N 1
ATOM 2139 C CA . GLU A 1 265 ? -9.893 -11.939 7.406 1.00 96.25 265 GLU A CA 1
ATOM 2140 C C . GLU A 1 265 ? -9.159 -11.011 6.440 1.00 96.25 265 GLU A C 1
ATOM 2142 O O . GLU A 1 265 ? -9.698 -10.649 5.397 1.00 96.25 265 GLU A O 1
ATOM 2147 N N . PHE A 1 266 ? -7.931 -10.646 6.786 1.00 96.62 266 PHE A N 1
ATOM 2148 C CA . PHE A 1 266 ? -7.056 -9.810 5.981 1.00 96.62 266 PHE A CA 1
ATOM 2149 C C . PHE A 1 266 ? -6.385 -10.614 4.862 1.00 96.62 266 PHE A C 1
ATOM 2151 O O . PHE A 1 266 ? -5.855 -11.701 5.111 1.00 96.62 266 PHE A O 1
ATOM 2158 N N . ASP A 1 267 ? -6.376 -10.061 3.648 1.00 94.31 267 ASP A N 1
ATOM 2159 C CA . ASP A 1 267 ? -5.598 -10.572 2.523 1.00 94.31 267 ASP A CA 1
ATOM 2160 C C . ASP A 1 267 ? -4.164 -10.003 2.565 1.00 94.31 267 ASP A C 1
ATOM 2162 O O . ASP A 1 267 ? -3.976 -8.803 2.352 1.00 94.31 267 ASP A O 1
ATOM 2166 N N . PRO A 1 268 ? -3.123 -10.836 2.777 1.00 91.25 268 PRO A N 1
ATOM 2167 C CA . PRO A 1 268 ? -1.732 -10.383 2.819 1.00 91.25 268 PRO A CA 1
ATOM 2168 C C . PRO A 1 268 ? -1.260 -9.649 1.559 1.00 91.25 268 PRO A C 1
ATOM 2170 O O . PRO A 1 268 ? -0.303 -8.877 1.629 1.00 91.25 268 PRO A O 1
ATOM 2173 N N . THR A 1 269 ? -1.910 -9.862 0.411 1.00 90.56 269 THR A N 1
ATOM 2174 C CA . THR A 1 269 ? -1.584 -9.143 -0.829 1.00 90.56 269 THR A CA 1
ATOM 2175 C C . THR A 1 269 ? -1.938 -7.653 -0.761 1.00 90.56 269 THR A C 1
ATOM 2177 O O . THR A 1 269 ? -1.371 -6.856 -1.506 1.00 90.56 269 THR A O 1
ATOM 2180 N N . GLN A 1 270 ? -2.809 -7.254 0.172 1.00 92.00 270 GLN A N 1
ATOM 2181 C CA . GLN A 1 270 ? -3.313 -5.889 0.354 1.00 92.00 270 GLN A CA 1
ATOM 2182 C C . GLN A 1 270 ? -2.566 -5.110 1.453 1.00 92.00 270 GLN A C 1
ATOM 2184 O O . GLN A 1 270 ? -3.098 -4.159 2.029 1.00 92.00 270 GLN A O 1
ATOM 2189 N N . LEU A 1 271 ? -1.319 -5.486 1.762 1.00 92.06 271 LEU A N 1
ATOM 2190 C CA . LEU A 1 271 ? -0.521 -4.856 2.826 1.00 92.06 271 LEU A CA 1
ATOM 2191 C C . LEU A 1 271 ? -0.346 -3.342 2.642 1.00 92.06 271 LEU A C 1
ATOM 2193 O O . LEU A 1 271 ? -0.380 -2.597 3.619 1.00 92.06 271 LEU A O 1
ATOM 2197 N N . SER A 1 272 ? -0.210 -2.873 1.401 1.00 90.06 272 SER A N 1
ATOM 2198 C CA . SER A 1 272 ? -0.120 -1.443 1.086 1.00 90.06 272 SER A CA 1
ATOM 2199 C C . SER A 1 272 ? -1.398 -0.679 1.445 1.00 90.06 272 SER A C 1
ATOM 2201 O O . SER A 1 272 ? -1.319 0.414 2.008 1.00 90.06 272 SER A O 1
ATOM 2203 N N . SER A 1 273 ? -2.567 -1.260 1.165 1.00 91.94 273 SER A N 1
ATOM 2204 C CA . SER A 1 273 ? -3.877 -0.690 1.492 1.00 91.94 273 SER A CA 1
ATOM 2205 C C . SER A 1 273 ? -4.058 -0.583 3.008 1.00 91.94 273 SER A C 1
ATOM 2207 O O . SER A 1 273 ? -4.396 0.488 3.511 1.00 91.94 273 SER A O 1
ATOM 2209 N N . LEU A 1 274 ? -3.722 -1.648 3.746 1.00 94.62 274 LEU A N 1
ATOM 2210 C CA . LEU A 1 274 ? -3.753 -1.657 5.210 1.00 94.62 274 LEU A CA 1
ATOM 2211 C C . LEU A 1 274 ? -2.816 -0.605 5.815 1.00 94.62 274 LEU A C 1
ATOM 2213 O O . LEU A 1 274 ? -3.218 0.137 6.709 1.00 94.62 274 LEU A O 1
ATOM 2217 N N . GLN A 1 275 ? -1.581 -0.515 5.314 1.00 93.81 275 GLN A N 1
ATOM 2218 C CA . GLN A 1 275 ? -0.596 0.463 5.777 1.00 93.81 275 GLN A CA 1
ATOM 2219 C C . GLN A 1 275 ? -1.079 1.899 5.536 1.00 93.81 275 GLN A C 1
ATOM 2221 O O . GLN A 1 275 ? -0.920 2.757 6.401 1.00 93.81 275 GLN A O 1
ATOM 2226 N N . SER A 1 276 ? -1.694 2.161 4.379 1.00 92.62 276 SER A N 1
ATOM 2227 C CA . SER A 1 276 ? -2.282 3.464 4.061 1.00 92.62 276 SER A CA 1
ATOM 2228 C C . SER A 1 276 ? -3.377 3.839 5.060 1.00 92.62 276 SER A C 1
ATOM 2230 O O . SER A 1 276 ? -3.318 4.924 5.638 1.00 92.62 276 SER A O 1
ATOM 2232 N N . THR A 1 277 ? -4.327 2.937 5.334 1.00 94.50 277 THR A N 1
ATOM 2233 C CA . THR A 1 277 ? -5.384 3.201 6.321 1.00 94.50 277 THR A CA 1
ATOM 2234 C C . THR A 1 277 ? -4.827 3.348 7.738 1.00 94.50 277 THR A C 1
ATOM 2236 O O . THR A 1 277 ? -5.279 4.210 8.486 1.00 94.50 277 THR A O 1
ATOM 2239 N N . PHE A 1 278 ? -3.822 2.554 8.111 1.00 96.25 278 PHE A N 1
ATOM 2240 C CA . PHE A 1 278 ? -3.166 2.656 9.415 1.00 96.25 278 PHE A CA 1
ATOM 2241 C C . PHE A 1 278 ? -2.541 4.037 9.645 1.00 96.25 278 PHE A C 1
ATOM 2243 O O . PHE A 1 278 ? -2.719 4.618 10.712 1.00 96.25 278 PHE A O 1
ATOM 2250 N N . THR A 1 279 ? -1.870 4.598 8.636 1.00 95.00 279 THR A N 1
ATOM 2251 C CA . THR A 1 279 ? -1.310 5.954 8.716 1.00 95.00 279 THR A CA 1
ATOM 2252 C C . THR A 1 279 ? -2.400 7.011 8.903 1.00 95.00 279 THR A C 1
ATOM 2254 O O . THR A 1 279 ? -2.212 7.935 9.689 1.00 95.00 279 THR A O 1
ATOM 2257 N N . LEU A 1 280 ? -3.552 6.874 8.233 1.00 95.06 280 LEU A N 1
ATOM 2258 C CA . LEU A 1 280 ? -4.690 7.783 8.433 1.00 95.06 280 LEU A CA 1
ATOM 2259 C C . LEU A 1 280 ? -5.211 7.723 9.873 1.00 95.06 280 LEU A C 1
ATOM 2261 O O . LEU A 1 280 ? -5.389 8.763 10.498 1.00 95.06 280 LEU A O 1
ATOM 2265 N N . ILE A 1 281 ? -5.386 6.511 10.411 1.00 96.25 281 ILE A N 1
ATOM 2266 C CA . ILE A 1 281 ? -5.806 6.298 11.803 1.00 96.25 281 ILE A CA 1
ATOM 2267 C C . ILE A 1 281 ? -4.814 6.948 12.771 1.00 96.25 281 ILE A C 1
ATOM 2269 O O . ILE A 1 281 ? -5.234 7.647 13.688 1.00 96.25 281 ILE A O 1
ATOM 2273 N N . GLN A 1 282 ? -3.512 6.734 12.570 1.00 95.50 282 GLN A N 1
ATOM 2274 C CA . GLN A 1 282 ? -2.480 7.287 13.444 1.00 95.50 282 GLN A CA 1
ATOM 2275 C C . GLN A 1 282 ? -2.488 8.819 13.422 1.00 95.50 282 GLN A C 1
ATOM 2277 O O . GLN A 1 282 ? -2.525 9.434 14.481 1.00 95.50 282 GLN A O 1
ATOM 2282 N N . ASN A 1 283 ? -2.540 9.420 12.231 1.00 94.44 283 ASN A N 1
ATOM 2283 C CA . ASN A 1 283 ? -2.588 10.873 12.080 1.00 94.44 283 ASN A CA 1
ATOM 2284 C C . ASN A 1 283 ? -3.830 11.491 12.737 1.00 94.44 283 ASN A C 1
ATOM 2286 O O . ASN A 1 283 ? -3.739 12.581 13.292 1.00 94.44 283 ASN A O 1
ATOM 2290 N N . GLU A 1 284 ? -4.982 10.825 12.649 1.00 95.38 284 GLU A N 1
ATOM 2291 C CA . GLU A 1 284 ? -6.225 11.304 13.260 1.00 95.38 284 GLU A CA 1
ATOM 2292 C C . GLU A 1 284 ? -6.170 11.213 14.789 1.00 95.38 284 GLU A C 1
ATOM 2294 O O . GLU A 1 284 ? -6.536 12.167 15.468 1.00 95.38 284 GLU A O 1
ATOM 2299 N N . ILE A 1 285 ? -5.659 10.105 15.340 1.00 95.06 285 ILE A N 1
ATOM 2300 C CA . ILE A 1 285 ? -5.437 9.969 16.789 1.00 95.06 285 ILE A CA 1
ATOM 2301 C C . ILE A 1 285 ? -4.522 11.092 17.283 1.00 95.06 285 ILE A C 1
ATOM 2303 O O . ILE A 1 285 ? -4.878 11.794 18.226 1.00 95.06 285 ILE A O 1
ATOM 2307 N N . ASP A 1 286 ? -3.392 11.308 16.604 1.00 94.31 286 ASP A N 1
ATOM 2308 C CA . ASP A 1 286 ? -2.433 12.346 16.980 1.00 94.31 286 ASP A CA 1
ATOM 2309 C C . ASP A 1 286 ? -3.076 13.748 16.921 1.00 94.31 286 ASP A C 1
ATOM 2311 O O . ASP A 1 286 ? -2.800 14.599 17.764 1.00 94.31 286 ASP A O 1
ATOM 2315 N N . GLN A 1 287 ? -3.958 14.018 15.952 1.00 92.56 287 GLN A N 1
ATOM 2316 C CA . GLN A 1 287 ? -4.686 15.291 15.871 1.00 92.56 287 GLN A CA 1
ATOM 2317 C C . GLN A 1 287 ? -5.686 15.470 17.018 1.00 92.56 287 GLN A C 1
ATOM 2319 O O . GLN A 1 287 ? -5.741 16.550 17.611 1.00 92.56 287 GLN A O 1
ATOM 2324 N N . LEU A 1 288 ? -6.452 14.427 17.346 1.00 90.50 288 LEU A N 1
ATOM 2325 C CA . LEU A 1 288 ? -7.457 14.476 18.407 1.00 90.50 288 LEU A CA 1
ATOM 2326 C C . LEU A 1 288 ? -6.812 14.647 19.789 1.00 90.50 288 LEU A C 1
ATOM 2328 O O . LEU A 1 288 ? -7.239 15.520 20.543 1.00 90.50 288 LEU A O 1
ATOM 2332 N N . GLU A 1 289 ? -5.741 13.911 20.091 1.00 89.25 289 GLU A N 1
ATOM 2333 C CA . GLU A 1 289 ? -5.013 14.025 21.367 1.00 89.25 289 GLU A CA 1
ATOM 2334 C C . GLU A 1 289 ? -4.376 15.414 21.552 1.00 89.25 289 GLU A C 1
ATOM 2336 O O . GLU A 1 289 ? -4.372 15.970 22.650 1.00 89.25 289 GLU A O 1
ATOM 2341 N N . ASN A 1 290 ? -3.883 16.026 20.471 1.00 84.12 290 ASN A N 1
ATOM 2342 C CA . ASN A 1 290 ? -3.328 17.380 20.530 1.00 84.12 290 ASN A CA 1
ATOM 2343 C C . ASN A 1 290 ? -4.406 18.472 20.665 1.00 84.12 290 ASN A C 1
ATOM 2345 O O . ASN A 1 290 ? -4.103 19.565 21.147 1.00 84.12 290 ASN A O 1
ATOM 2349 N N . SER A 1 291 ? -5.652 18.201 20.262 1.00 76.50 291 SER A N 1
ATOM 2350 C CA . SER A 1 291 ? -6.766 19.155 20.371 1.00 76.50 291 SER A CA 1
ATOM 2351 C C . SER A 1 291 ? -7.332 19.285 21.793 1.00 76.50 291 SER A C 1
ATOM 2353 O O . SER A 1 291 ? -7.851 20.340 22.149 1.00 76.50 291 SER A O 1
ATOM 2355 N N . GLU A 1 292 ? -7.163 18.265 22.640 1.00 61.84 292 GLU A N 1
ATOM 2356 C CA . GLU A 1 292 ? -7.570 18.289 24.056 1.00 61.84 292 GLU A CA 1
ATOM 2357 C C . GLU A 1 292 ? -6.669 19.171 24.943 1.00 61.84 292 GLU A C 1
ATOM 2359 O O . GLU A 1 292 ? -7.063 19.567 26.039 1.00 61.84 292 GLU A O 1
ATOM 2364 N N . LEU A 1 293 ? -5.463 19.516 24.479 1.00 56.72 293 LEU A N 1
ATOM 2365 C CA . LEU A 1 293 ? -4.449 20.227 25.269 1.00 56.72 293 LEU A CA 1
ATOM 2366 C C . LEU A 1 293 ? -4.511 21.760 25.175 1.00 56.72 293 LEU A C 1
ATOM 2368 O O . LEU A 1 293 ? -3.663 22.434 25.763 1.00 56.72 293 LEU A O 1
ATOM 2372 N N . THR A 1 294 ? -5.498 22.339 24.488 1.00 47.81 294 THR A N 1
ATOM 2373 C CA . THR A 1 294 ? -5.780 23.779 24.591 1.00 47.81 294 THR A CA 1
ATOM 2374 C C . THR A 1 294 ? -6.831 24.025 25.671 1.00 47.81 294 THR A C 1
ATOM 2376 O O . THR A 1 294 ? -8.020 23.901 25.380 1.00 47.81 294 THR A O 1
ATOM 2379 N N . PRO A 1 295 ? -6.444 24.390 26.910 1.00 48.94 295 PRO A N 1
ATOM 2380 C CA . PRO A 1 295 ? -7.413 24.876 27.874 1.00 48.94 295 PRO A CA 1
ATOM 2381 C C . PRO A 1 295 ? -8.008 26.168 27.318 1.00 48.94 295 PRO A C 1
ATOM 2383 O O . PRO A 1 295 ? -7.278 27.107 26.988 1.00 48.94 295 PRO A O 1
ATOM 2386 N N . GLU A 1 296 ? -9.333 26.211 27.210 1.00 45.25 296 GLU A N 1
ATOM 2387 C CA . GLU A 1 296 ? -10.085 27.445 27.040 1.00 45.25 296 GLU A CA 1
ATOM 2388 C C . GLU A 1 296 ? -9.701 28.402 28.175 1.00 45.25 296 GLU A C 1
ATOM 2390 O O . GLU A 1 296 ? -10.190 28.332 29.302 1.00 45.25 296 GLU A O 1
ATOM 2395 N N . SER A 1 297 ? -8.746 29.285 27.889 1.00 45.88 297 SER A N 1
ATOM 2396 C CA . SER A 1 297 ? -8.402 30.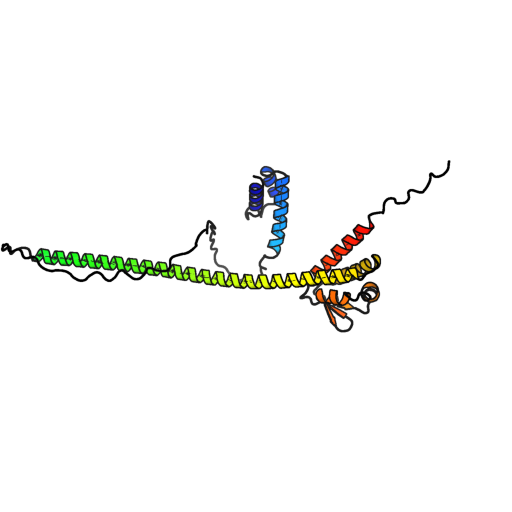386 28.767 1.00 45.88 297 SER A CA 1
ATOM 2397 C C . SER A 1 297 ? -9.578 31.360 28.769 1.00 45.88 297 SER A C 1
ATOM 2399 O O . SER A 1 297 ? -9.781 32.116 27.824 1.00 45.88 297 SER A O 1
ATOM 2401 N N . SER A 1 298 ? -10.284 31.374 29.897 1.00 47.53 298 SER A N 1
ATOM 2402 C CA . SER A 1 298 ? -10.823 32.592 30.506 1.00 47.53 298 SER A CA 1
ATOM 2403 C C . SER A 1 298 ? -12.040 33.221 29.818 1.00 47.53 298 SER A C 1
ATOM 2405 O O . SER A 1 298 ? -11.961 34.318 29.268 1.00 47.53 298 SER A O 1
ATOM 2407 N N . SER A 1 299 ? -13.205 32.589 29.965 1.00 48.38 299 SER A N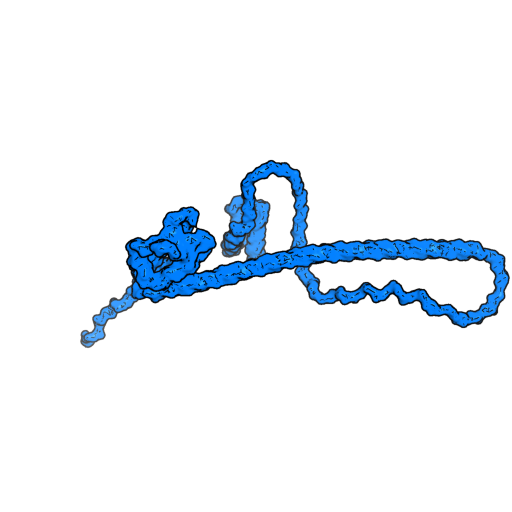 1
ATOM 2408 C CA . SER A 1 299 ? -14.509 33.272 29.871 1.00 48.38 299 SER A CA 1
ATOM 2409 C C . SER A 1 299 ? -15.266 33.312 31.207 1.00 48.38 299 SER A C 1
ATOM 2411 O O . SER A 1 299 ? -16.481 33.446 31.224 1.00 48.38 299 SER A O 1
ATOM 2413 N N . ASP A 1 300 ? -14.532 33.323 32.324 1.00 50.97 300 ASP A N 1
ATOM 2414 C CA . ASP A 1 300 ? -15.053 33.697 33.644 1.00 50.97 300 ASP A CA 1
ATOM 2415 C C . ASP A 1 300 ? -14.346 34.967 34.141 1.00 50.97 300 ASP A C 1
ATOM 2417 O O . ASP A 1 300 ? -13.467 34.936 35.002 1.00 50.97 300 ASP A O 1
ATOM 2421 N N . LEU A 1 301 ? -14.724 36.118 33.577 1.00 48.44 301 LEU A N 1
ATOM 2422 C CA . LEU A 1 301 ? -14.581 37.403 34.263 1.00 48.44 301 LEU A CA 1
ATOM 2423 C C . LEU A 1 301 ? -15.979 37.872 34.646 1.00 48.44 301 LEU A C 1
ATOM 2425 O O . LEU A 1 301 ? -16.763 38.394 33.855 1.00 48.44 301 LEU A O 1
ATOM 2429 N N . ILE A 1 302 ? -16.253 37.553 35.901 1.00 50.22 302 ILE A N 1
ATOM 2430 C CA . ILE A 1 302 ? -17.440 37.807 36.689 1.00 50.22 302 ILE A CA 1
ATOM 2431 C C . ILE A 1 302 ? -17.870 39.273 36.594 1.00 50.22 302 ILE A C 1
ATOM 2433 O O . ILE A 1 302 ? -17.082 40.212 36.694 1.00 50.22 302 ILE A O 1
ATOM 2437 N N . GLN A 1 303 ? -19.182 39.406 36.428 1.00 51.34 303 GLN A N 1
ATOM 2438 C CA . GLN A 1 303 ? -20.002 40.570 36.709 1.00 51.34 303 GLN A CA 1
ATOM 2439 C C . GLN A 1 303 ? -19.628 41.215 38.050 1.00 51.34 303 GLN A C 1
ATOM 2441 O O . GLN A 1 303 ? -19.954 40.671 39.095 1.00 51.34 303 GLN A O 1
ATOM 2446 N N . GLU A 1 304 ? -19.057 42.413 38.043 1.00 49.62 304 GLU A N 1
ATOM 2447 C CA . GLU A 1 304 ? -19.228 43.350 39.156 1.00 49.62 304 GLU A CA 1
ATOM 2448 C C . GLU A 1 304 ? -18.863 44.758 38.686 1.00 49.62 304 GLU A C 1
ATOM 2450 O O . GLU A 1 304 ? -17.694 45.095 38.540 1.00 49.62 304 GLU A O 1
ATOM 2455 N N . ASN A 1 305 ? -19.886 45.550 38.347 1.00 44.19 305 ASN A N 1
ATOM 2456 C CA . ASN A 1 305 ? -19.973 46.987 38.634 1.00 44.19 305 ASN A CA 1
ATOM 2457 C C . ASN A 1 305 ? -21.261 47.555 38.030 1.00 44.19 305 ASN A C 1
ATOM 2459 O O . ASN A 1 305 ? -21.279 48.172 36.971 1.00 44.19 305 ASN A O 1
ATOM 2463 N N . ASN A 1 306 ? -22.361 47.323 38.742 1.00 46.62 306 ASN A N 1
ATOM 2464 C CA . ASN A 1 306 ? -23.567 48.138 38.660 1.00 46.62 306 ASN A CA 1
ATOM 2465 C C . ASN A 1 306 ? -24.159 48.230 40.068 1.00 46.62 306 ASN A C 1
ATOM 2467 O O . ASN A 1 306 ? -25.020 47.431 40.433 1.00 46.62 306 ASN A O 1
ATOM 2471 N N . LYS A 1 307 ? -23.636 49.172 40.863 1.00 55.16 307 LYS A N 1
ATOM 2472 C CA . LYS A 1 307 ? -24.31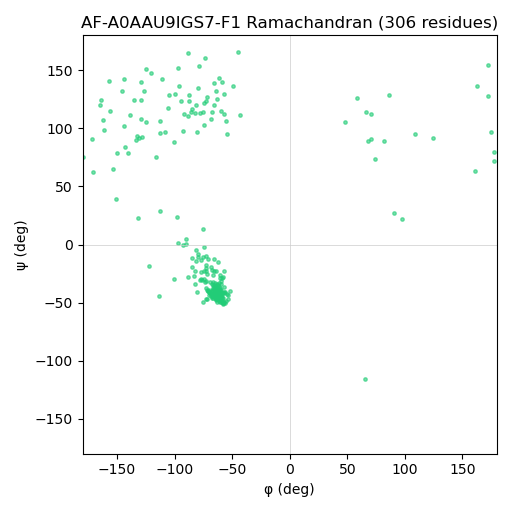5 49.892 41.958 1.00 55.16 307 LYS A CA 1
ATOM 2473 C C . LYS A 1 307 ? -23.302 50.789 42.676 1.00 55.16 307 LYS A C 1
ATOM 2475 O O . LYS A 1 307 ? -22.551 50.297 43.509 1.00 55.16 307 LYS A O 1
ATOM 2480 N N . PHE A 1 308 ? -23.271 52.066 42.304 1.00 49.62 308 PHE A N 1
ATOM 2481 C CA . PHE A 1 308 ? -23.511 53.256 43.140 1.00 49.62 308 PHE A CA 1
ATOM 2482 C C . PHE A 1 308 ? -23.060 54.508 42.388 1.00 49.62 308 PHE A C 1
ATOM 2484 O O . PHE A 1 308 ? -21.933 54.501 41.848 1.00 49.62 308 PHE A O 1
#

Organism: NCBI:txid1481888

Secondary structure (DSSP, 8-state):
-HHHHHHHHHHHHT-HHHHTS-HHHHHHHHHTTS-HHHHHHHHHHHHHHHHHHTT------------------------------S------S-SS-------------------S-HHHHHHHHHHHHHHHHHHHHHHHHHHHHHHHHHHHHHHHHHHHHHHHHHHHHHHHHHHHHHHHHHHHHHHHHHHHHHHHHT-SSHHHHHHHHHHHHHHHHHHHT-TT-TTTTEEETTSHHIIIIITT-TTHHHHHHHTTEEEETTEEEE-GGGHHHHHHHHHHHHHHHHHHHHHTT---------------

Solvent-accessible surface area (backbone atoms only — not comparable to full-atom values): 19059 Å² total; per-residue (Å²): 120,66,67,65,52,32,52,51,51,43,53,49,62,70,29,76,83,49,55,79,49,63,66,68,63,53,52,56,55,44,58,76,77,41,54,75,72,46,46,51,55,27,52,52,56,46,56,66,52,49,65,63,48,75,79,65,67,78,84,80,78,88,86,83,91,80,86,88,83,84,90,79,89,75,88,81,82,90,74,86,92,78,88,90,75,82,86,83,89,88,85,89,88,87,89,85,87,88,86,79,88,89,86,81,87,83,91,79,92,78,91,77,93,72,93,78,67,75,65,60,57,51,52,50,52,50,54,53,49,54,51,52,52,52,51,49,53,54,48,52,56,51,50,52,52,50,50,52,54,50,51,54,50,51,52,53,50,50,54,50,53,54,53,49,50,53,54,50,53,54,50,51,56,52,50,53,55,49,52,54,52,51,53,53,50,52,51,44,53,53,44,47,53,55,41,58,70,71,48,93,42,69,71,56,42,51,49,25,45,52,54,49,49,52,56,50,50,50,21,72,76,39,67,88,39,77,76,48,34,45,46,56,59,81,38,66,67,39,47,72,46,39,60,81,45,83,40,47,64,57,41,40,40,63,30,29,31,44,86,55,90,64,27,40,36,53,46,74,91,30,52,67,42,34,51,54,51,49,52,52,47,51,55,50,52,55,51,55,63,60,61,71,70,64,74,85,81,77,90,81,80,77,91,82,88,88,86,133

pLDDT: mean 75.65, std 22.19, range [28.83, 96.81]

Mean predicted aligned error: 20.57 Å

Nearest PDB structures (foldseek):
  2cm0-assembly1_A  TM=8.427E-01  e=3.849E-04  Homo sapiens
  2ccq-assembly1_A  TM=8.417E-01  e=4.063E-04  Homo sapiens
  2hpj-assembly1_A  TM=8.390E-01  e=6.993E-04  Mus musculus
  8fcq-assembly1_G  TM=7.448E-01  e=3.097E-04  Homo sapiens
  8fcr-assembly1_G  TM=7.047E-01  e=4.782E-04  Homo sapiens